Protein AF-A0A497QGH0-F1 (afdb_monomer_lite)

Sequence (330 aa):
MEINEFINKNNIIAVVGVSTNRDKWGWKIYNELKYKGFLVYPINPKYDKINNDVCHPNLNSLPKKPDVVITIIPPEVTEKIVKQCKDLKINKVWMQPGSESEKAITFCKNNNIKIVFNACFVMDNLNKFNKIDSEKSKEELIEELKKEVENCKKCDLWKNREKPLVGDGNMHSKIMLIGESPGYYEDKQNKAFVGEAGKILDLLLEQVGLKREDIYITNVLKCHPPKNHNPNRQEINSCIGYLHRQIGIIKPKIIISLGKYATEEIFKKFGLPFSRISELHGKTFHANTEFRKIIILPSFHPAVACYHSRMIDTLKGDFKKLKRLINGEY

pLDDT: mean 89.47, std 12.82, range [36.31, 98.69]

Foldseek 3Di:
DDPDVQDDQPWEEEEEPADLDCVAPNPVVQVVCLLLQHNYAAEDLVDQDRQNHGHHPAQVRDPDHTLEYEYPDAQVVLLVNLVVCLVSVRQEYEYAPRNDDPNSVVSSVVRNRHYHYPDHCCPNVVVVVCVVVVPDALVRLLVVLLVCLQPDPLDPLNVPAQGFQLKAADLQALEEEEEAGAEPVCSVPSHHLPDPLNVLVQVLQVLLVHDSNNYMYYYLARGQDVVNDGDDPSRSSNRNSSVSSSCVSSVHQEYEYEADRSVVSVCSVQVHDDDHLVVQALDWDWGDDPVGIHIYHYHYRSVVCVVPVVCSVVSSSSSVSVSCVVVVHD

Secondary structure (DSSP, 8-state):
--HHHH--TT-EEEEET--S-TTSHHHHHHHHHHHTT-EEEEE-TT-SEETTEEPBSSGGG-SS--SEEEE-S-HHHHHHHHHHHHHTT--EEEE-TT---HHHHHHHHHTT-EEE-S--TTHHHHHHHHHHHHHS-HHHHHHHHHHHHHT--SSGGGGT-SS----EE-TT-SEEEEES---HHHHHHT-SS-SHHHHHHHHHHHHTT--GGGSEEEES-SSPPGGGPPPPHHHHHHHHHHHHHHHHHH--SEEEEEHHHHHHHHHHHTTPPP--HHHHTT--EEEE-SS-EEEEEEE--TTHHHH-TTHHHHHHHHHHHHHHHHTT--

Radius of gyration: 21.91 Å; chains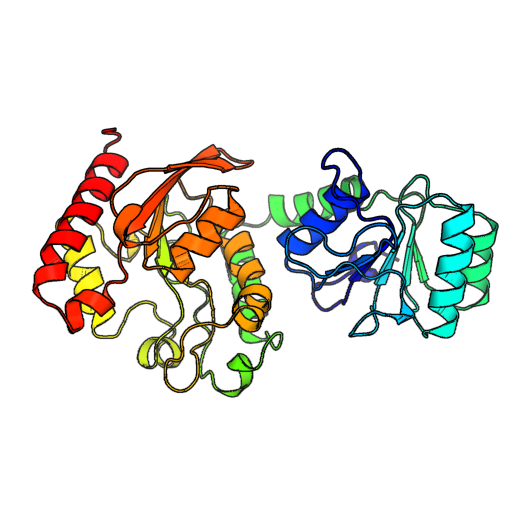: 1; bounding box: 48×40×67 Å

Structure (mmCIF, N/CA/C/O backbone):
data_AF-A0A497QGH0-F1
#
_entry.id   AF-A0A497QGH0-F1
#
loop_
_atom_site.group_PDB
_atom_site.id
_atom_site.type_symbol
_atom_site.label_atom_id
_atom_site.label_alt_id
_atom_site.label_comp_id
_atom_site.label_asym_id
_atom_site.label_entity_id
_atom_site.label_seq_id
_atom_site.pdbx_PDB_ins_code
_atom_site.Cartn_x
_atom_site.Cartn_y
_atom_site.Cartn_z
_atom_site.occupancy
_atom_site.B_iso_or_equiv
_atom_site.auth_seq_id
_atom_site.auth_comp_id
_atom_site.auth_asym_id
_atom_site.auth_atom_id
_atom_site.pdbx_PDB_model_num
ATOM 1 N N . MET A 1 1 ? 3.059 3.666 -33.375 1.00 43.25 1 MET A N 1
ATOM 2 C CA . MET A 1 1 ? 2.786 2.766 -32.236 1.00 43.25 1 MET A CA 1
ATOM 3 C C . MET A 1 1 ? 2.586 3.658 -31.033 1.00 43.25 1 MET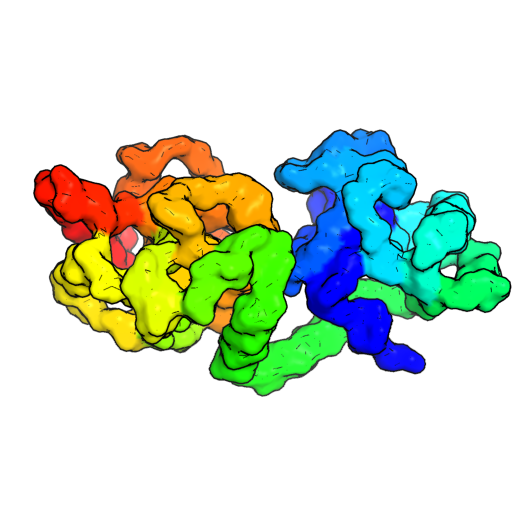 A C 1
ATOM 5 O O . MET A 1 1 ? 3.467 4.470 -30.758 1.00 43.25 1 MET A O 1
ATOM 9 N N . GLU A 1 2 ? 1.418 3.615 -30.403 1.00 43.75 2 GLU A N 1
ATOM 10 C CA . GLU A 1 2 ? 1.185 4.460 -29.234 1.00 43.75 2 GLU A CA 1
ATOM 11 C C . GLU A 1 2 ? 2.072 3.993 -28.073 1.00 43.75 2 GLU A C 1
ATOM 13 O O . GLU A 1 2 ? 2.273 2.797 -27.871 1.00 43.75 2 GLU A O 1
ATOM 18 N N . ILE A 1 3 ? 2.602 4.933 -27.286 1.00 51.00 3 ILE A N 1
ATOM 19 C CA . ILE A 1 3 ? 3.431 4.650 -26.101 1.00 51.00 3 ILE A CA 1
ATOM 20 C C . ILE A 1 3 ? 2.741 3.651 -25.139 1.00 51.00 3 ILE A C 1
ATOM 22 O O . ILE A 1 3 ? 3.413 2.816 -24.527 1.00 51.00 3 ILE A O 1
ATOM 26 N N . ASN A 1 4 ? 1.403 3.675 -25.079 1.00 48.47 4 ASN A N 1
ATOM 27 C CA . ASN A 1 4 ? 0.564 2.781 -24.272 1.00 48.47 4 ASN A CA 1
ATOM 28 C C . ASN A 1 4 ? 0.601 1.307 -24.728 1.00 48.47 4 ASN A C 1
ATOM 30 O O . ASN A 1 4 ? 0.386 0.410 -23.918 1.00 48.47 4 ASN A O 1
ATOM 34 N N . GLU A 1 5 ? 0.928 1.020 -25.993 1.00 63.59 5 GLU A N 1
ATOM 35 C CA . GLU A 1 5 ? 1.098 -0.358 -26.484 1.00 63.59 5 GLU A CA 1
ATOM 36 C C . GLU A 1 5 ? 2.465 -0.951 -26.086 1.00 63.59 5 GLU A C 1
ATOM 38 O O . GLU A 1 5 ? 2.682 -2.172 -26.124 1.00 63.59 5 GLU A O 1
ATOM 43 N N . PHE A 1 6 ? 3.421 -0.096 -25.698 1.00 77.56 6 PHE A N 1
ATOM 44 C CA . PHE A 1 6 ? 4.782 -0.522 -25.392 1.00 77.56 6 PHE A CA 1
ATOM 45 C C . PHE A 1 6 ? 4.895 -1.148 -24.002 1.00 77.56 6 PHE A C 1
ATOM 47 O O . PHE A 1 6 ? 5.476 -2.231 -23.882 1.00 77.56 6 PHE A O 1
ATOM 54 N N . ILE A 1 7 ? 4.300 -0.517 -22.983 1.00 80.69 7 ILE A N 1
ATOM 55 C CA . ILE A 1 7 ? 4.308 -0.984 -21.589 1.00 80.69 7 ILE A CA 1
ATOM 56 C C . ILE A 1 7 ? 2.879 -1.049 -21.038 1.00 80.69 7 ILE A C 1
ATOM 58 O O . ILE A 1 7 ? 2.156 -0.061 -21.057 1.00 80.69 7 ILE A O 1
ATOM 62 N N . ASN A 1 8 ? 2.508 -2.193 -20.465 1.00 80.88 8 ASN A N 1
ATOM 63 C CA . ASN A 1 8 ? 1.258 -2.434 -19.748 1.00 80.88 8 ASN A CA 1
ATOM 64 C C . ASN A 1 8 ? 1.517 -3.103 -18.382 1.00 80.88 8 ASN A C 1
ATOM 66 O O . ASN A 1 8 ? 2.615 -3.587 -18.107 1.00 80.88 8 ASN A O 1
ATOM 70 N N . LYS A 1 9 ? 0.502 -3.140 -17.506 1.00 75.12 9 LYS A N 1
ATOM 71 C CA . LYS A 1 9 ? 0.625 -3.605 -16.106 1.00 75.12 9 LYS A CA 1
ATOM 72 C C . LYS A 1 9 ? 1.062 -5.062 -15.931 1.00 75.12 9 LYS A C 1
ATOM 74 O O . LYS A 1 9 ? 1.549 -5.405 -14.854 1.00 75.12 9 LYS A O 1
ATOM 79 N N . ASN A 1 10 ? 0.902 -5.896 -16.955 1.00 80.75 10 ASN A N 1
ATOM 80 C CA . ASN A 1 10 ? 1.322 -7.294 -16.920 1.00 80.75 10 ASN A CA 1
ATOM 81 C C . ASN A 1 10 ? 2.790 -7.474 -17.319 1.00 80.75 10 ASN A C 1
ATOM 83 O O . ASN A 1 10 ? 3.318 -8.571 -17.157 1.00 80.75 10 ASN A O 1
ATOM 87 N N . ASN A 1 11 ? 3.456 -6.425 -17.814 1.00 87.81 11 ASN A N 1
ATOM 88 C CA . ASN A 1 11 ? 4.854 -6.522 -18.201 1.00 87.81 11 ASN A CA 1
ATOM 89 C C . ASN A 1 11 ? 5.789 -6.658 -16.996 1.00 87.81 11 ASN A C 1
ATOM 91 O O . ASN A 1 11 ? 5.695 -5.919 -16.013 1.00 87.81 11 ASN A O 1
ATOM 95 N N . ILE A 1 12 ? 6.752 -7.565 -17.133 1.00 93.81 12 ILE A N 1
ATOM 96 C CA . ILE A 1 12 ? 7.960 -7.632 -16.318 1.00 93.81 12 ILE A CA 1
ATOM 97 C C . ILE A 1 12 ? 8.962 -6.632 -16.895 1.00 93.81 12 ILE A C 1
ATOM 99 O O . ILE A 1 12 ? 9.337 -6.724 -18.064 1.00 93.81 12 ILE A O 1
ATOM 103 N N . ILE A 1 13 ? 9.403 -5.671 -16.090 1.00 96.00 13 ILE A N 1
ATOM 104 C CA . ILE A 1 13 ? 10.285 -4.591 -16.542 1.00 96.00 13 ILE A CA 1
ATOM 105 C C . ILE A 1 13 ? 11.665 -4.759 -15.912 1.00 96.00 13 ILE A C 1
ATOM 107 O O . ILE A 1 13 ? 11.784 -4.976 -14.710 1.00 96.00 13 ILE A O 1
ATOM 111 N N . ALA A 1 14 ? 12.722 -4.608 -16.700 1.00 98.06 14 ALA A N 1
ATOM 112 C CA . ALA A 1 14 ? 14.077 -4.454 -16.189 1.00 98.06 14 ALA A CA 1
ATOM 113 C C . ALA A 1 14 ? 14.542 -3.015 -16.410 1.00 98.06 14 ALA A C 1
ATOM 115 O O . ALA A 1 14 ? 14.513 -2.521 -17.536 1.00 98.06 14 ALA A O 1
ATOM 116 N N . VAL A 1 15 ? 14.977 -2.339 -15.348 1.00 97.50 15 VAL A N 1
ATOM 117 C CA . VAL A 1 15 ? 15.555 -0.993 -15.447 1.00 97.50 15 VAL A CA 1
ATOM 118 C C . VAL A 1 15 ? 17.064 -1.123 -15.309 1.00 97.50 15 VAL A C 1
ATOM 120 O O . VAL A 1 15 ? 17.557 -1.560 -14.272 1.00 97.50 15 VAL A O 1
ATOM 123 N N . VAL A 1 16 ? 17.801 -0.764 -16.356 1.00 98.12 16 VAL A N 1
ATOM 124 C CA . VAL A 1 16 ? 19.264 -0.832 -16.410 1.00 98.12 16 VAL A CA 1
ATOM 125 C C . VAL A 1 16 ? 19.846 0.542 -16.117 1.00 98.12 16 VAL A C 1
ATOM 127 O O . VAL A 1 16 ? 19.486 1.521 -16.768 1.00 98.12 16 VAL A O 1
ATOM 130 N N . GLY A 1 17 ? 20.760 0.612 -15.148 1.00 96.38 17 GLY A N 1
ATOM 131 C CA . GLY A 1 17 ? 21.346 1.871 -14.674 1.00 96.38 17 GLY A CA 1
ATOM 132 C C . GLY A 1 17 ? 20.708 2.413 -13.395 1.00 96.38 17 GLY A C 1
ATOM 133 O O . GLY A 1 17 ? 20.847 3.597 -13.086 1.00 96.38 17 GLY A O 1
ATOM 134 N N . VAL A 1 18 ? 20.010 1.570 -12.626 1.00 96.12 18 VAL A N 1
ATOM 135 C CA . VAL A 1 18 ? 19.438 1.976 -11.330 1.00 96.12 18 VAL A CA 1
ATOM 136 C C . VAL A 1 18 ? 20.557 2.290 -10.340 1.00 96.12 18 VAL A C 1
ATOM 138 O O . VAL A 1 18 ? 21.592 1.636 -10.331 1.00 96.12 18 VAL A O 1
ATOM 141 N N . SER A 1 19 ? 20.382 3.315 -9.513 1.00 93.12 19 SER A N 1
ATOM 142 C CA . SER A 1 19 ? 21.397 3.811 -8.579 1.00 93.12 19 SER A CA 1
ATOM 143 C C . SER A 1 19 ? 20.766 4.069 -7.219 1.00 93.12 19 SER A C 1
ATOM 145 O O . SER A 1 19 ? 19.593 4.408 -7.168 1.00 93.12 19 SER A O 1
ATOM 147 N N . THR A 1 20 ? 21.530 3.975 -6.130 1.00 91.69 20 THR A N 1
ATOM 148 C CA . THR A 1 20 ? 21.063 4.350 -4.781 1.00 91.69 20 THR A CA 1
ATOM 149 C C . THR A 1 20 ? 20.963 5.866 -4.572 1.00 91.69 20 THR A C 1
ATOM 151 O O . THR A 1 20 ? 20.244 6.323 -3.685 1.00 91.69 20 THR A O 1
ATOM 154 N N . ASN A 1 21 ? 21.653 6.664 -5.397 1.00 88.56 21 ASN A N 1
ATOM 155 C CA . ASN A 1 21 ? 21.525 8.123 -5.399 1.00 88.56 21 ASN A CA 1
ATOM 156 C C . ASN A 1 21 ? 20.137 8.544 -5.919 1.00 88.56 21 ASN A C 1
ATOM 158 O O . ASN A 1 21 ? 19.794 8.253 -7.069 1.00 88.56 21 ASN A O 1
ATOM 162 N N . ARG A 1 22 ? 19.390 9.271 -5.076 1.00 87.06 22 ARG A N 1
ATOM 163 C CA . ARG A 1 22 ? 17.991 9.654 -5.302 1.00 87.06 22 ARG A CA 1
ATOM 164 C C . ARG A 1 22 ? 17.784 10.721 -6.378 1.00 87.06 22 ARG A C 1
ATOM 166 O O . ARG A 1 22 ? 16.698 10.801 -6.952 1.00 87.06 22 ARG A O 1
ATOM 173 N N . ASP A 1 23 ? 18.820 11.487 -6.694 1.00 78.94 23 ASP A N 1
ATOM 174 C CA . ASP A 1 23 ? 18.757 12.556 -7.691 1.00 78.94 23 ASP A CA 1
ATOM 175 C C . ASP A 1 23 ? 18.852 12.012 -9.118 1.00 78.94 23 ASP A C 1
ATOM 177 O O . ASP A 1 23 ? 18.339 12.628 -10.060 1.00 78.94 23 ASP A O 1
ATOM 181 N N . LYS A 1 24 ? 19.443 10.820 -9.278 1.00 84.00 24 LYS A N 1
ATOM 182 C CA . LYS A 1 24 ? 19.640 10.177 -10.579 1.00 84.00 24 LYS A CA 1
ATOM 183 C C . LYS A 1 24 ? 18.343 9.601 -11.144 1.00 84.00 24 LYS A C 1
ATOM 185 O O . LYS A 1 24 ? 17.552 8.968 -10.446 1.00 84.00 24 LYS A O 1
ATOM 190 N N . TRP A 1 25 ? 18.182 9.721 -12.460 1.00 85.56 25 TRP A N 1
ATOM 191 C CA . TRP A 1 25 ? 17.021 9.200 -13.191 1.00 85.56 25 TRP A CA 1
ATOM 192 C C . TRP A 1 25 ? 16.803 7.697 -13.022 1.00 85.56 25 TRP A C 1
ATOM 194 O O . TRP A 1 25 ? 15.659 7.265 -12.899 1.00 85.56 25 TRP A O 1
ATOM 204 N N . GLY A 1 26 ? 17.886 6.917 -12.926 1.00 89.19 26 GLY A N 1
ATOM 205 C CA . GLY A 1 26 ? 17.819 5.483 -12.645 1.00 89.19 26 GLY A CA 1
ATOM 206 C C . GLY A 1 26 ? 17.034 5.158 -11.375 1.00 89.19 26 GLY A C 1
ATOM 207 O O . GLY A 1 26 ? 16.222 4.238 -11.372 1.00 89.19 26 GLY A O 1
ATOM 208 N N . TRP A 1 27 ? 17.223 5.952 -10.315 1.00 89.75 27 TRP A N 1
ATOM 209 C CA . TRP A 1 27 ? 16.448 5.822 -9.085 1.00 89.75 27 TRP A CA 1
ATOM 210 C C . TRP A 1 27 ? 14.990 6.230 -9.288 1.00 89.75 27 TRP A C 1
ATOM 212 O O . TRP A 1 27 ? 14.086 5.471 -8.941 1.00 89.75 27 TRP A O 1
ATOM 222 N N . LYS A 1 28 ? 14.755 7.413 -9.864 1.00 85.44 28 LYS A N 1
ATOM 223 C CA . LYS A 1 28 ? 13.411 7.985 -10.032 1.00 85.44 28 LYS A CA 1
ATOM 224 C C . LYS A 1 28 ? 12.500 7.067 -10.854 1.00 85.44 28 LYS A C 1
ATOM 226 O O . LYS A 1 28 ? 11.426 6.709 -10.387 1.00 85.44 28 LYS A O 1
ATOM 231 N N . ILE A 1 29 ? 12.961 6.610 -12.021 1.00 87.81 29 ILE A N 1
ATOM 232 C CA . ILE A 1 29 ? 12.187 5.730 -12.914 1.00 87.81 29 ILE A CA 1
ATOM 233 C C . ILE A 1 29 ? 11.904 4.379 -12.255 1.00 87.81 29 ILE A C 1
ATOM 235 O O . ILE A 1 29 ? 10.771 3.900 -12.292 1.00 87.81 29 ILE A O 1
ATOM 239 N N . TYR A 1 30 ? 12.914 3.773 -11.624 1.00 92.12 30 TYR A N 1
ATOM 240 C CA . TYR A 1 30 ? 12.750 2.496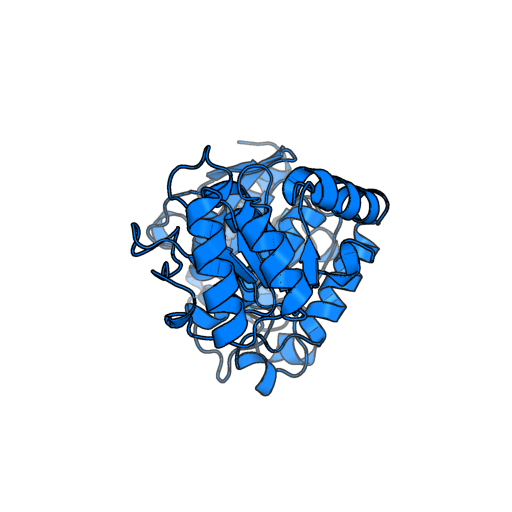 -10.934 1.00 92.12 30 TYR A CA 1
ATOM 241 C C . TYR A 1 30 ? 11.674 2.563 -9.843 1.00 92.12 30 TYR A C 1
ATOM 243 O O . TYR A 1 30 ? 10.765 1.731 -9.802 1.00 92.12 30 TYR A O 1
ATOM 251 N N . ASN A 1 31 ? 11.758 3.575 -8.977 1.00 85.50 31 ASN A N 1
ATOM 252 C CA . ASN A 1 31 ? 10.829 3.725 -7.863 1.00 85.50 31 ASN A CA 1
ATOM 253 C C . ASN A 1 31 ? 9.425 4.108 -8.333 1.00 85.50 31 ASN A C 1
ATOM 255 O O . ASN A 1 31 ? 8.459 3.588 -7.784 1.00 85.50 31 ASN A O 1
ATOM 259 N N . GLU A 1 32 ? 9.300 4.933 -9.373 1.00 82.19 32 GLU A N 1
ATOM 260 C CA . GLU A 1 32 ? 8.007 5.307 -9.953 1.00 82.19 32 GLU A CA 1
ATOM 261 C C . GLU A 1 32 ? 7.280 4.096 -10.557 1.00 82.19 32 GLU A C 1
ATOM 263 O O . GLU A 1 32 ? 6.096 3.868 -10.309 1.00 82.19 32 GLU A O 1
ATOM 268 N N . LEU A 1 33 ? 7.997 3.243 -11.294 1.00 85.69 33 LEU A N 1
ATOM 269 C CA . LEU A 1 33 ? 7.435 2.003 -11.833 1.00 85.69 33 LEU A CA 1
ATOM 270 C C . LEU A 1 33 ? 6.999 1.040 -10.719 1.00 85.69 33 LEU A C 1
ATOM 272 O O . LEU A 1 33 ? 5.909 0.464 -10.774 1.00 85.69 33 LEU A O 1
ATOM 276 N N . LYS A 1 34 ? 7.815 0.890 -9.671 1.00 84.25 34 LYS A N 1
ATOM 277 C CA . LYS A 1 34 ? 7.453 0.084 -8.495 1.00 84.25 34 LYS A CA 1
ATOM 278 C C . LYS A 1 34 ? 6.234 0.664 -7.779 1.00 84.25 34 LYS A C 1
ATOM 280 O O . LYS A 1 34 ? 5.322 -0.084 -7.430 1.00 84.25 34 LYS A O 1
ATOM 285 N N . TYR A 1 35 ? 6.184 1.983 -7.603 1.00 76.75 35 TYR A N 1
ATOM 286 C CA . TYR A 1 35 ? 5.057 2.694 -7.001 1.00 76.75 35 TYR A CA 1
ATOM 287 C C . TYR A 1 35 ? 3.761 2.466 -7.787 1.00 76.75 35 TYR A C 1
ATOM 289 O O . TYR A 1 35 ? 2.728 2.137 -7.205 1.00 76.75 35 TYR A O 1
ATOM 297 N N . LYS A 1 36 ? 3.843 2.510 -9.119 1.00 73.06 36 LYS A N 1
ATOM 298 C CA . LYS A 1 36 ? 2.737 2.201 -10.032 1.00 73.06 36 LYS A CA 1
ATOM 299 C C . LYS A 1 36 ? 2.384 0.709 -10.105 1.00 73.06 36 LYS A C 1
ATOM 301 O O . LYS A 1 36 ? 1.462 0.347 -10.837 1.00 73.06 36 LYS A O 1
ATOM 306 N N . GLY A 1 37 ? 3.052 -0.159 -9.344 1.00 75.25 37 GLY A N 1
ATOM 307 C CA . GLY A 1 37 ? 2.686 -1.567 -9.173 1.00 75.25 37 GLY A CA 1
ATOM 308 C C . GLY A 1 37 ? 3.172 -2.513 -10.275 1.00 75.25 37 GLY A C 1
ATOM 309 O O . GLY A 1 37 ? 2.666 -3.639 -10.368 1.00 75.25 37 GLY A O 1
ATOM 310 N N . PHE A 1 38 ? 4.127 -2.080 -11.102 1.00 85.31 38 PHE A N 1
ATOM 311 C CA . PHE A 1 38 ? 4.799 -2.955 -12.063 1.00 85.31 38 PHE A CA 1
ATOM 312 C C . PHE A 1 38 ? 5.722 -3.950 -11.340 1.00 85.31 38 PHE A C 1
ATOM 314 O O . PHE A 1 38 ? 6.269 -3.649 -10.275 1.00 85.31 38 PHE A O 1
ATOM 321 N N . LEU A 1 39 ? 5.925 -5.136 -11.925 1.00 90.31 39 LEU A N 1
ATOM 322 C CA . LEU A 1 39 ? 7.008 -6.026 -11.506 1.00 90.31 39 LEU A CA 1
ATOM 323 C C . LEU A 1 39 ? 8.300 -5.530 -12.160 1.00 90.31 39 LEU A C 1
ATOM 325 O O . LEU A 1 39 ? 8.450 -5.632 -13.375 1.00 90.31 39 LEU A O 1
ATOM 329 N N . VAL A 1 40 ? 9.206 -4.968 -11.359 1.00 95.19 40 VAL A N 1
ATOM 330 C CA . VAL A 1 40 ? 10.421 -4.310 -11.856 1.00 95.19 40 VAL A CA 1
ATOM 331 C C . VAL A 1 40 ? 11.661 -4.917 -11.217 1.00 95.19 40 VAL A C 1
ATOM 333 O O . VAL A 1 40 ? 11.724 -5.014 -9.990 1.00 95.19 40 VAL A O 1
ATOM 336 N N . TYR A 1 41 ? 12.652 -5.260 -12.037 1.00 97.62 41 TYR A N 1
ATOM 337 C CA . TYR A 1 41 ? 13.983 -5.662 -11.597 1.00 97.62 41 TYR A CA 1
ATOM 338 C C . TYR A 1 41 ? 14.991 -4.518 -11.781 1.00 97.62 41 TYR A C 1
ATOM 340 O O . TYR A 1 41 ? 15.119 -3.996 -12.896 1.00 97.62 41 TYR A O 1
ATOM 348 N N . PRO A 1 42 ? 15.717 -4.115 -10.722 1.00 98.25 42 PRO A N 1
ATOM 349 C CA . PRO A 1 42 ? 16.818 -3.173 -10.848 1.00 98.25 42 PRO A CA 1
ATOM 350 C C . PRO A 1 42 ? 18.075 -3.887 -11.358 1.00 98.25 42 PRO A C 1
ATOM 352 O O . PRO A 1 42 ? 18.458 -4.931 -10.829 1.00 98.25 42 PRO A O 1
ATOM 355 N N . ILE A 1 43 ? 18.728 -3.311 -12.371 1.00 98.31 43 ILE A N 1
ATOM 356 C CA . ILE A 1 43 ? 19.992 -3.811 -12.919 1.00 98.31 43 ILE A CA 1
ATOM 357 C C . ILE A 1 43 ? 21.084 -2.756 -12.780 1.00 98.31 43 ILE A C 1
ATOM 359 O O . ILE A 1 43 ? 21.004 -1.673 -13.374 1.00 98.31 43 ILE A O 1
ATOM 363 N N . ASN A 1 44 ? 22.127 -3.103 -12.029 1.00 97.44 44 ASN A N 1
ATOM 364 C CA . ASN A 1 44 ? 23.385 -2.373 -11.953 1.00 97.44 44 ASN A CA 1
ATOM 365 C C . ASN A 1 44 ? 24.459 -3.249 -11.276 1.00 97.44 44 ASN A C 1
ATOM 367 O O . ASN A 1 44 ? 24.265 -3.634 -10.125 1.00 97.44 44 ASN A O 1
ATOM 371 N N . PRO A 1 45 ? 25.612 -3.515 -11.917 1.00 95.81 45 PRO A N 1
ATOM 372 C CA . PRO A 1 45 ? 26.676 -4.335 -11.329 1.00 95.81 45 PRO A CA 1
ATOM 373 C C . PRO A 1 45 ? 27.385 -3.695 -10.128 1.00 95.81 45 PRO A C 1
ATOM 375 O O . PRO A 1 45 ? 28.144 -4.374 -9.450 1.00 95.81 45 PRO A O 1
ATOM 378 N N . LYS A 1 46 ? 27.177 -2.398 -9.860 1.00 96.69 46 LYS A N 1
ATOM 379 C CA . LYS A 1 46 ? 27.807 -1.690 -8.733 1.00 96.69 46 LYS A CA 1
ATOM 380 C C . LYS A 1 46 ? 27.091 -1.879 -7.396 1.00 96.69 46 LYS A C 1
ATOM 382 O O . LYS A 1 46 ? 27.617 -1.441 -6.378 1.00 96.69 46 LYS A O 1
ATOM 387 N N . TYR A 1 47 ? 25.881 -2.431 -7.399 1.00 95.44 47 TYR A N 1
ATOM 388 C CA . TYR A 1 47 ? 25.046 -2.522 -6.207 1.00 95.44 47 TYR A CA 1
ATOM 389 C C . TYR A 1 47 ? 24.480 -3.929 -6.073 1.00 95.44 47 TYR A C 1
ATOM 391 O O . TYR A 1 47 ? 23.936 -4.458 -7.037 1.00 95.44 47 TYR A O 1
ATOM 399 N N . ASP A 1 48 ? 24.510 -4.475 -4.859 1.00 94.50 48 ASP A N 1
ATOM 400 C CA . ASP A 1 48 ? 23.853 -5.752 -4.545 1.00 94.50 48 ASP A CA 1
ATOM 401 C C . ASP A 1 48 ? 22.354 -5.575 -4.269 1.00 94.50 48 ASP A C 1
ATOM 403 O O . ASP A 1 48 ? 21.551 -6.494 -4.441 1.00 94.50 48 ASP A O 1
ATOM 407 N N . LYS A 1 49 ? 21.951 -4.375 -3.825 1.00 94.31 49 LYS A N 1
ATOM 408 C CA . LYS A 1 49 ? 20.564 -4.029 -3.491 1.00 94.31 49 LYS A CA 1
ATOM 409 C C . LYS A 1 49 ? 20.218 -2.599 -3.888 1.00 94.31 49 LYS A C 1
ATOM 411 O O . LYS A 1 49 ? 21.028 -1.685 -3.759 1.00 94.31 49 LYS A O 1
ATOM 416 N N . ILE A 1 50 ? 18.969 -2.412 -4.301 1.00 94.31 50 ILE A N 1
ATOM 417 C CA . ILE A 1 50 ? 18.318 -1.110 -4.474 1.00 94.31 50 ILE A CA 1
ATOM 418 C C . ILE A 1 50 ? 17.059 -1.147 -3.608 1.00 94.31 50 ILE A C 1
ATOM 420 O O . ILE A 1 50 ? 16.180 -1.980 -3.825 1.00 94.31 50 ILE A O 1
ATOM 424 N N . ASN A 1 51 ? 16.959 -0.258 -2.615 1.00 87.19 51 ASN A N 1
ATOM 425 C CA . ASN A 1 51 ? 15.990 -0.406 -1.521 1.00 87.19 51 ASN A CA 1
ATOM 426 C C . ASN A 1 51 ? 16.118 -1.799 -0.868 1.00 87.19 51 ASN A C 1
ATOM 428 O O . ASN A 1 51 ? 17.192 -2.174 -0.405 1.00 87.19 51 ASN A O 1
ATOM 432 N N . ASN A 1 52 ? 15.030 -2.571 -0.876 1.00 85.69 52 ASN A N 1
ATOM 433 C CA . ASN A 1 52 ? 14.963 -3.933 -0.352 1.00 85.69 52 ASN A CA 1
ATOM 434 C C . ASN A 1 52 ? 14.958 -4.990 -1.467 1.00 85.69 52 ASN A C 1
ATOM 436 O O . ASN A 1 52 ? 14.817 -6.175 -1.171 1.00 85.69 52 ASN A O 1
ATOM 440 N N . ASP A 1 53 ? 15.076 -4.575 -2.729 1.00 91.81 53 ASP A N 1
ATOM 441 C CA . ASP A 1 53 ? 15.100 -5.480 -3.870 1.00 91.81 53 ASP A CA 1
ATOM 442 C C . ASP A 1 53 ? 16.549 -5.873 -4.194 1.00 91.81 53 ASP A C 1
ATOM 444 O O . ASP A 1 53 ? 17.466 -5.047 -4.121 1.00 91.81 53 ASP A O 1
ATOM 448 N N . VAL A 1 54 ? 16.751 -7.143 -4.556 1.00 96.69 54 VAL A N 1
ATOM 449 C CA . VAL A 1 54 ? 18.038 -7.630 -5.069 1.00 96.69 54 VAL A CA 1
ATOM 450 C C . VAL A 1 54 ? 18.336 -6.903 -6.377 1.00 96.69 54 VAL A C 1
ATOM 452 O O . VAL A 1 54 ? 17.500 -6.869 -7.282 1.00 96.69 54 VAL A O 1
ATOM 455 N N . CYS A 1 55 ? 19.513 -6.287 -6.455 1.00 97.75 55 CYS A N 1
ATOM 456 C CA . CYS A 1 55 ? 19.987 -5.623 -7.655 1.00 97.75 55 CYS A CA 1
ATOM 457 C C . CYS A 1 55 ? 20.833 -6.597 -8.460 1.00 97.75 55 CYS A C 1
ATOM 459 O O . CYS A 1 55 ? 21.748 -7.237 -7.949 1.00 97.75 55 CYS A O 1
ATOM 461 N N . HIS A 1 56 ? 20.475 -6.745 -9.727 1.00 98.06 56 HIS A N 1
ATOM 462 C CA . HIS A 1 56 ? 21.059 -7.752 -10.590 1.00 98.06 56 HIS A CA 1
ATOM 463 C C . HIS A 1 56 ? 22.216 -7.144 -11.392 1.00 98.06 56 HIS A C 1
ATOM 465 O O . HIS A 1 56 ? 22.091 -6.031 -11.907 1.00 98.06 56 HIS A O 1
ATOM 471 N N . PRO A 1 57 ? 23.351 -7.845 -11.551 1.00 96.69 57 PRO A N 1
ATOM 472 C CA . PRO A 1 57 ? 24.485 -7.290 -12.286 1.00 96.69 57 PRO A CA 1
ATOM 473 C C . PRO A 1 57 ? 24.250 -7.162 -13.798 1.00 96.69 57 PRO A C 1
ATOM 475 O O . PRO A 1 57 ? 24.895 -6.338 -14.444 1.00 96.69 57 PRO A O 1
ATOM 478 N N . ASN A 1 58 ? 23.356 -7.967 -14.384 1.00 96.75 58 ASN A N 1
ATOM 479 C CA . ASN A 1 58 ? 23.053 -7.975 -15.818 1.00 96.75 58 ASN A CA 1
ATOM 480 C C . ASN A 1 58 ? 21.688 -8.642 -16.093 1.00 96.75 58 ASN A C 1
ATOM 482 O O . ASN A 1 58 ? 21.009 -9.074 -15.165 1.00 96.75 58 ASN A O 1
ATOM 486 N N . LEU A 1 59 ? 21.273 -8.718 -17.363 1.00 97.31 59 LEU A N 1
ATOM 487 C CA . LEU A 1 59 ? 19.976 -9.299 -17.737 1.00 97.31 59 LEU A CA 1
ATOM 488 C C . LEU A 1 59 ? 19.912 -10.824 -17.545 1.00 97.31 59 LEU A C 1
ATOM 490 O O . LEU A 1 59 ? 18.836 -11.349 -17.270 1.00 97.31 59 LEU A O 1
ATOM 494 N N . ASN A 1 60 ? 21.042 -11.531 -17.658 1.00 95.50 60 ASN A N 1
ATOM 495 C CA . ASN A 1 60 ? 21.095 -12.991 -17.518 1.00 95.50 60 ASN A CA 1
ATOM 496 C C . ASN A 1 60 ? 20.892 -13.458 -16.071 1.00 95.50 60 ASN A C 1
ATOM 498 O O . ASN A 1 60 ? 20.478 -14.590 -15.850 1.00 95.50 60 ASN A O 1
ATOM 502 N N . SER A 1 61 ? 21.177 -12.607 -15.082 1.00 96.00 61 SER A N 1
ATOM 503 C CA . SER A 1 61 ? 21.005 -12.949 -13.667 1.00 96.00 61 SER A CA 1
ATOM 504 C C . SER A 1 61 ? 19.594 -12.689 -13.136 1.00 96.00 61 SER A C 1
ATOM 506 O O . SER A 1 61 ? 19.351 -12.863 -11.940 1.00 96.00 61 SER A O 1
ATOM 508 N N . LEU A 1 62 ? 18.662 -12.252 -13.989 1.00 96.19 62 LEU A N 1
ATOM 509 C CA . LEU A 1 62 ? 17.277 -12.026 -13.594 1.00 96.19 62 LEU A CA 1
ATOM 510 C C . LEU A 1 62 ? 16.545 -13.352 -13.337 1.00 96.19 62 LEU A C 1
ATOM 512 O O . LEU A 1 62 ? 16.659 -14.282 -14.133 1.00 96.19 62 LEU A O 1
ATOM 516 N N . PRO A 1 63 ? 15.705 -13.436 -12.289 1.00 93.69 63 PRO A N 1
ATOM 517 C CA . PRO A 1 63 ? 14.971 -14.661 -11.966 1.00 93.69 63 PRO A CA 1
ATOM 518 C C . PRO A 1 63 ? 13.835 -14.947 -12.959 1.00 93.69 63 PRO A C 1
ATOM 520 O O . PRO A 1 63 ? 13.350 -16.073 -13.048 1.00 93.69 63 PRO A O 1
ATOM 523 N N . LYS A 1 64 ? 13.374 -13.924 -13.688 1.00 94.19 64 LYS A N 1
ATOM 524 C CA . LYS A 1 64 ? 12.394 -14.038 -14.769 1.00 94.19 64 LYS A CA 1
ATOM 525 C C . LYS A 1 64 ? 12.815 -13.143 -15.922 1.00 94.19 64 LYS A C 1
ATOM 527 O O . LYS A 1 64 ? 13.251 -12.014 -15.699 1.00 94.19 64 LYS A O 1
ATOM 532 N N . LYS A 1 65 ? 12.629 -13.633 -17.150 1.00 95.50 65 LYS A N 1
ATOM 533 C CA . LYS A 1 65 ? 12.874 -12.846 -18.359 1.00 95.50 65 LYS A CA 1
ATOM 534 C C . LYS A 1 65 ? 11.961 -11.606 -18.366 1.00 95.50 65 LYS A C 1
ATOM 536 O O . LYS A 1 65 ? 10.750 -11.777 -18.217 1.00 95.50 65 LYS A O 1
ATOM 541 N N . PRO A 1 66 ? 12.499 -10.389 -18.546 1.00 96.31 66 PRO A N 1
ATOM 542 C CA . PRO A 1 66 ? 11.687 -9.190 -18.664 1.00 96.31 66 PRO A CA 1
ATOM 543 C C . PRO A 1 66 ? 11.021 -9.116 -20.043 1.00 96.31 66 PRO A C 1
ATOM 545 O O . PRO A 1 66 ? 11.594 -9.528 -21.052 1.00 96.31 66 PRO A O 1
ATOM 548 N N . ASP A 1 67 ? 9.825 -8.542 -20.089 1.00 94.12 67 ASP A N 1
ATOM 549 C CA . ASP A 1 67 ? 9.138 -8.198 -21.333 1.00 94.12 67 ASP A CA 1
ATOM 550 C C . ASP A 1 67 ? 9.678 -6.895 -21.923 1.00 94.12 67 ASP A C 1
ATOM 552 O O . ASP A 1 67 ? 9.685 -6.732 -23.140 1.00 94.12 67 ASP A O 1
ATOM 556 N N . VAL A 1 68 ? 10.113 -5.965 -21.062 1.00 95.38 68 VAL A N 1
ATOM 557 C CA . VAL A 1 68 ? 10.610 -4.638 -21.446 1.00 95.38 68 VAL A CA 1
ATOM 558 C C . VAL A 1 68 ? 11.902 -4.316 -20.703 1.00 95.38 68 VAL A C 1
ATOM 560 O O . VAL A 1 68 ? 11.975 -4.457 -19.482 1.00 95.38 68 VAL A O 1
ATOM 563 N N . VAL A 1 69 ? 12.905 -3.822 -21.428 1.00 97.50 69 VAL A N 1
ATOM 564 C CA . VAL A 1 69 ? 14.151 -3.294 -20.853 1.00 97.50 69 VAL A CA 1
ATOM 565 C C . VAL A 1 69 ? 14.189 -1.782 -21.023 1.00 97.50 69 VAL A C 1
ATOM 567 O O . VAL A 1 69 ? 14.049 -1.288 -22.136 1.00 97.50 69 VAL A O 1
ATOM 570 N N . ILE A 1 70 ? 14.398 -1.046 -19.934 1.00 95.88 70 ILE A N 1
ATOM 571 C CA . ILE A 1 70 ? 14.561 0.411 -19.935 1.00 95.88 70 ILE A CA 1
ATOM 572 C C . ILE A 1 70 ? 16.025 0.735 -19.639 1.00 95.88 70 ILE A C 1
ATOM 574 O O . ILE A 1 70 ? 16.528 0.348 -18.585 1.00 95.88 70 ILE A O 1
ATOM 578 N N . THR A 1 71 ? 16.711 1.445 -20.534 1.00 96.44 71 THR A N 1
ATOM 579 C CA . THR A 1 71 ? 18.127 1.808 -20.367 1.00 96.44 71 THR A CA 1
ATOM 580 C C . THR A 1 71 ? 18.287 3.251 -19.912 1.00 96.44 71 THR A C 1
ATOM 582 O O . THR A 1 71 ? 17.655 4.157 -20.447 1.00 96.44 71 THR A O 1
ATOM 585 N N . ILE A 1 72 ? 19.132 3.449 -18.898 1.00 94.44 72 ILE A N 1
ATOM 586 C CA . ILE A 1 72 ? 19.469 4.745 -18.284 1.00 94.44 72 ILE A CA 1
ATOM 587 C C . ILE A 1 72 ? 20.981 4.769 -18.013 1.00 94.44 72 ILE A C 1
ATOM 589 O O . ILE A 1 72 ? 21.455 4.979 -16.896 1.00 94.44 72 ILE A O 1
ATOM 593 N N . ILE A 1 73 ? 21.741 4.423 -19.045 1.00 95.19 73 ILE A N 1
ATOM 594 C CA . ILE A 1 73 ? 23.188 4.203 -19.019 1.00 95.19 73 ILE A CA 1
ATOM 595 C C . ILE A 1 73 ? 23.814 4.854 -20.255 1.00 95.19 73 ILE A C 1
ATOM 597 O O . ILE A 1 73 ? 23.084 5.116 -21.208 1.00 95.19 73 ILE A O 1
ATOM 601 N N . PRO A 1 74 ? 25.136 5.086 -20.271 1.00 95.00 74 PRO A N 1
ATOM 602 C CA . PRO A 1 74 ? 25.803 5.654 -21.436 1.00 95.00 74 PRO A CA 1
ATOM 603 C C . PRO A 1 74 ? 25.577 4.843 -22.731 1.00 95.00 74 PRO A C 1
ATOM 605 O O . PRO A 1 74 ? 25.483 3.607 -22.658 1.00 95.00 74 PRO A O 1
ATOM 608 N N . PRO A 1 75 ? 25.529 5.500 -23.907 1.00 93.88 75 PRO A N 1
ATOM 609 C CA . PRO A 1 75 ? 25.256 4.876 -25.207 1.00 93.88 75 PRO A CA 1
ATOM 610 C C . PRO A 1 75 ? 26.098 3.630 -25.517 1.00 93.88 75 PRO A C 1
ATOM 612 O O . PRO A 1 75 ? 25.576 2.611 -25.974 1.00 93.88 75 PRO A O 1
ATOM 615 N N . GLU A 1 76 ? 27.392 3.660 -25.198 1.00 95.06 76 GLU A N 1
ATOM 616 C CA . GLU A 1 76 ? 28.323 2.553 -25.429 1.00 95.06 76 GLU A CA 1
ATOM 617 C C . GLU A 1 76 ? 27.996 1.311 -24.587 1.00 95.06 76 GLU A C 1
ATOM 619 O O . GLU A 1 76 ? 28.298 0.174 -24.967 1.00 95.06 76 GLU A O 1
ATOM 624 N N . VAL A 1 77 ? 27.350 1.506 -23.435 1.00 96.00 77 VAL A N 1
ATOM 625 C CA . VAL A 1 77 ? 26.865 0.411 -22.595 1.00 96.00 77 VAL A CA 1
ATOM 626 C C . VAL A 1 77 ? 25.514 -0.080 -23.114 1.00 96.00 77 VAL A C 1
ATOM 628 O O . VAL A 1 77 ? 25.293 -1.293 -23.162 1.00 96.00 77 VAL A O 1
ATOM 631 N N . THR A 1 78 ? 24.642 0.821 -23.579 1.00 96.69 78 THR A N 1
ATOM 632 C CA . THR A 1 78 ? 23.369 0.463 -24.225 1.00 96.69 78 THR A CA 1
ATOM 633 C C . THR A 1 78 ? 23.578 -0.481 -25.412 1.00 96.69 78 THR A C 1
ATOM 635 O O . THR A 1 78 ? 22.854 -1.469 -25.540 1.00 96.69 78 THR A O 1
ATOM 638 N N . GLU A 1 79 ? 24.616 -0.269 -26.228 1.00 97.62 79 GLU A N 1
ATOM 639 C CA . GLU A 1 79 ? 24.981 -1.166 -27.340 1.00 97.62 79 GLU A CA 1
ATOM 640 C C . GLU A 1 79 ? 25.243 -2.616 -26.903 1.00 97.62 79 GLU A C 1
ATOM 642 O O . GLU A 1 79 ? 24.945 -3.561 -27.637 1.00 97.62 79 GLU A O 1
ATOM 647 N N . LYS A 1 80 ? 25.782 -2.819 -25.696 1.00 96.88 80 LYS A N 1
ATOM 648 C CA . LYS A 1 80 ? 25.996 -4.157 -25.123 1.00 96.88 80 LYS A CA 1
ATOM 649 C C . LYS A 1 80 ? 24.690 -4.745 -24.592 1.00 96.88 80 LYS A C 1
ATOM 651 O O . LYS A 1 80 ? 24.457 -5.944 -24.732 1.00 96.88 80 LYS A O 1
ATOM 656 N N . ILE A 1 81 ? 23.832 -3.909 -24.010 1.00 97.56 81 ILE A N 1
ATOM 657 C CA . ILE A 1 81 ? 22.530 -4.328 -23.480 1.00 97.56 81 ILE A CA 1
ATOM 658 C C . ILE A 1 81 ? 21.602 -4.809 -24.595 1.00 97.56 81 ILE A C 1
ATOM 660 O O . ILE A 1 81 ? 20.998 -5.865 -24.446 1.00 97.56 81 ILE A O 1
ATOM 664 N N . VAL A 1 82 ? 21.521 -4.117 -25.735 1.00 97.44 82 VAL A N 1
ATOM 665 C CA . VAL A 1 82 ? 20.637 -4.555 -26.834 1.00 97.44 82 VAL A CA 1
ATOM 666 C C . VAL A 1 82 ? 21.050 -5.905 -27.429 1.00 97.44 82 VAL A C 1
ATOM 668 O O . VAL A 1 82 ? 20.187 -6.673 -27.852 1.00 97.44 82 VAL A O 1
ATOM 671 N N . LYS A 1 83 ? 22.348 -6.239 -27.398 1.00 97.06 83 LYS A N 1
ATOM 672 C CA . LYS A 1 83 ? 22.847 -7.574 -27.767 1.00 97.06 83 LYS A CA 1
ATOM 673 C C . LYS A 1 83 ? 22.365 -8.634 -26.776 1.00 97.06 83 LYS A C 1
ATOM 675 O O . LYS A 1 83 ? 21.767 -9.614 -27.203 1.00 97.06 83 LYS A O 1
ATOM 680 N N . GLN A 1 84 ? 22.489 -8.376 -25.469 1.00 96.88 84 GLN A N 1
ATOM 681 C CA . GLN A 1 84 ? 21.915 -9.257 -24.442 1.00 96.88 84 GLN A CA 1
ATOM 682 C C . GLN A 1 84 ? 20.397 -9.423 -24.612 1.00 96.88 84 GLN A C 1
ATOM 684 O O . GLN A 1 84 ? 19.883 -10.527 -24.456 1.00 96.88 84 GLN A O 1
ATOM 689 N N . CYS A 1 85 ? 19.671 -8.356 -24.970 1.00 97.56 85 CYS A N 1
ATOM 690 C CA . CYS A 1 85 ? 18.238 -8.443 -25.254 1.00 97.56 85 CYS A CA 1
ATOM 691 C C . CYS A 1 85 ? 17.938 -9.417 -26.400 1.00 97.56 85 CYS A C 1
ATOM 693 O O . CYS A 1 85 ? 17.026 -10.232 -26.271 1.00 97.56 85 CYS A O 1
ATOM 695 N N . LYS A 1 86 ? 18.712 -9.372 -27.492 1.00 96.56 86 LYS A N 1
ATOM 696 C CA . LYS A 1 86 ? 18.581 -10.326 -28.602 1.00 96.56 86 LYS A CA 1
ATOM 697 C C . LYS A 1 86 ? 18.803 -11.762 -28.126 1.00 96.56 86 LYS A C 1
ATOM 699 O O . LYS A 1 86 ? 17.945 -12.610 -28.371 1.00 96.56 86 LYS A O 1
ATOM 704 N N . ASP A 1 87 ? 19.909 -12.015 -27.431 1.00 96.12 87 ASP A N 1
ATOM 705 C CA . ASP A 1 87 ? 20.297 -13.361 -26.987 1.00 96.12 87 ASP A CA 1
ATOM 706 C C . ASP A 1 87 ? 19.246 -13.966 -26.044 1.00 96.12 87 ASP A C 1
ATOM 708 O O . ASP A 1 87 ? 18.883 -15.137 -26.151 1.00 96.12 87 ASP A O 1
ATOM 712 N N . LEU A 1 88 ? 18.666 -13.127 -25.183 1.00 96.00 88 LEU A N 1
ATOM 713 C CA . LEU A 1 88 ? 17.605 -13.502 -24.250 1.00 96.00 88 LEU A CA 1
ATOM 714 C C . LEU A 1 88 ? 16.201 -13.508 -24.868 1.00 96.00 88 LEU A C 1
ATOM 716 O O . LEU A 1 88 ? 15.231 -13.819 -24.173 1.00 96.00 88 LEU A O 1
ATOM 720 N N . LYS A 1 89 ? 16.052 -13.185 -26.158 1.00 96.06 89 LYS A N 1
ATOM 721 C CA . LYS A 1 89 ? 14.751 -13.057 -26.840 1.00 96.06 89 LYS A CA 1
ATOM 722 C C . LYS A 1 89 ? 13.814 -12.071 -26.119 1.00 96.06 89 LYS A C 1
ATOM 724 O O . LYS A 1 89 ? 12.636 -12.370 -25.882 1.00 96.06 89 LYS A O 1
ATOM 729 N N . ILE A 1 90 ? 14.357 -10.919 -25.731 1.00 96.12 90 ILE A N 1
ATOM 730 C CA . ILE A 1 90 ? 13.639 -9.746 -25.224 1.00 96.12 90 ILE A CA 1
ATOM 731 C C . ILE A 1 90 ? 13.410 -8.809 -26.409 1.00 96.12 90 ILE A C 1
ATOM 733 O O . ILE A 1 90 ? 14.355 -8.357 -27.051 1.00 96.12 90 ILE A O 1
ATOM 737 N N . ASN A 1 91 ? 12.149 -8.514 -26.709 1.00 89.88 91 ASN A N 1
ATOM 738 C CA . ASN A 1 91 ? 11.763 -7.846 -27.953 1.00 89.88 91 ASN A CA 1
ATOM 739 C C . ASN A 1 91 ? 11.283 -6.399 -27.767 1.00 89.88 91 ASN A C 1
ATOM 741 O O . ASN A 1 91 ? 10.803 -5.808 -28.732 1.00 89.88 91 ASN A O 1
ATOM 745 N N . LYS A 1 92 ? 11.409 -5.819 -26.566 1.00 95.38 92 LYS A N 1
ATOM 746 C CA . LYS A 1 92 ? 11.082 -4.413 -26.297 1.00 95.38 92 LYS A CA 1
ATOM 747 C C . LYS A 1 92 ? 12.194 -3.727 -25.505 1.00 95.38 92 LYS A C 1
ATOM 749 O O . LYS A 1 92 ? 12.518 -4.142 -24.392 1.00 95.38 92 LYS A O 1
ATOM 754 N N . VAL A 1 93 ? 12.741 -2.648 -26.063 1.00 95.62 93 VAL A N 1
ATOM 755 C CA . VAL A 1 93 ? 13.745 -1.790 -25.417 1.00 95.62 93 VAL A CA 1
ATOM 756 C C . VAL A 1 93 ? 13.298 -0.328 -25.434 1.00 95.62 93 VAL A C 1
ATOM 758 O O . VAL A 1 93 ? 12.950 0.209 -26.480 1.00 95.62 93 VAL A O 1
ATOM 761 N N . TRP A 1 94 ? 13.336 0.330 -24.281 1.00 94.25 94 TRP A N 1
ATOM 762 C CA . TRP A 1 94 ? 13.143 1.771 -24.151 1.00 94.25 94 TRP A CA 1
ATOM 763 C C . TRP A 1 94 ? 14.465 2.427 -23.761 1.00 94.25 94 TRP A C 1
ATOM 765 O O . TRP A 1 94 ? 14.950 2.239 -22.646 1.00 94.25 94 TRP A O 1
ATOM 775 N N . MET A 1 95 ? 15.018 3.244 -24.648 1.00 91.31 95 MET A N 1
ATOM 776 C CA . MET A 1 95 ? 16.189 4.068 -24.366 1.00 91.31 95 MET A CA 1
ATOM 777 C C . MET A 1 95 ? 15.732 5.403 -23.782 1.00 91.31 95 MET A C 1
ATOM 779 O O . MET A 1 95 ? 14.991 6.135 -24.434 1.00 91.31 95 MET A O 1
ATOM 783 N N . GLN A 1 96 ? 16.079 5.685 -22.520 1.00 86.19 96 GLN A N 1
ATOM 784 C CA . GLN A 1 96 ? 15.859 7.026 -21.971 1.00 86.19 96 GLN A CA 1
ATOM 785 C C . GLN A 1 96 ? 16.771 8.042 -22.658 1.00 86.19 96 GLN A C 1
ATOM 787 O O . GLN A 1 96 ? 17.877 7.650 -23.045 1.00 86.19 96 GLN A O 1
ATOM 792 N N . PRO A 1 97 ? 16.376 9.330 -22.675 1.00 81.44 97 PRO A N 1
ATOM 793 C CA . PRO A 1 97 ? 17.234 10.413 -23.132 1.00 81.44 97 PRO A CA 1
ATOM 794 C C . PRO A 1 97 ? 18.628 10.350 -22.502 1.00 81.44 97 PRO A C 1
ATOM 796 O O . PRO A 1 97 ? 18.771 10.307 -21.276 1.00 81.44 97 PRO A O 1
ATOM 799 N N . GLY A 1 98 ? 19.647 10.333 -23.357 1.00 82.50 98 GLY A N 1
ATOM 800 C CA . GLY A 1 98 ? 21.055 10.199 -22.987 1.00 82.50 98 GLY A CA 1
ATOM 801 C C . GLY A 1 98 ? 21.575 8.758 -22.962 1.00 82.50 98 GLY A C 1
ATOM 802 O O . GLY A 1 98 ? 22.738 8.554 -22.621 1.00 82.50 98 GLY A O 1
ATOM 803 N N . SER A 1 99 ? 20.750 7.766 -23.311 1.00 89.81 99 SER A N 1
ATOM 804 C CA . SER A 1 99 ? 21.166 6.358 -23.441 1.00 89.81 99 SER A CA 1
ATOM 805 C C . SER A 1 99 ? 21.122 5.828 -24.873 1.00 89.81 99 SER A C 1
ATOM 807 O O . SER A 1 99 ? 21.514 4.685 -25.114 1.00 89.81 99 SER A O 1
ATOM 809 N N . GLU A 1 100 ? 20.649 6.635 -25.820 1.00 84.38 100 GLU A N 1
ATOM 810 C CA . GLU A 1 100 ? 20.521 6.294 -27.230 1.00 84.38 100 GLU A CA 1
ATOM 811 C C . GLU A 1 100 ? 21.880 6.157 -27.931 1.00 84.38 100 GLU A C 1
ATOM 813 O O . GLU A 1 100 ? 22.782 6.966 -27.741 1.00 84.38 100 GLU A O 1
ATOM 818 N N . SER A 1 101 ? 21.997 5.166 -28.816 1.00 90.38 101 SER A N 1
ATOM 819 C CA . SER A 1 101 ? 23.099 5.039 -29.780 1.00 90.38 101 SER A CA 1
ATOM 820 C C . SER A 1 101 ? 22.524 4.673 -31.143 1.00 90.38 101 SER A C 1
ATOM 822 O O . SER A 1 101 ? 21.679 3.779 -31.233 1.00 90.38 101 SER A O 1
ATOM 824 N N . GLU A 1 102 ? 23.016 5.291 -32.218 1.00 86.94 102 GLU A N 1
ATOM 825 C CA . GLU A 1 102 ? 22.643 4.923 -33.591 1.00 86.94 102 GLU A CA 1
ATOM 826 C C . GLU A 1 102 ? 22.917 3.443 -33.883 1.00 86.94 102 GLU A C 1
ATOM 828 O O . GLU A 1 102 ? 22.103 2.762 -34.518 1.00 86.94 102 GLU A O 1
ATOM 833 N N . LYS A 1 103 ? 24.027 2.912 -33.353 1.00 94.38 103 LYS A N 1
ATOM 834 C CA . LYS A 1 103 ? 24.376 1.493 -33.475 1.00 94.38 103 LYS A CA 1
ATOM 835 C C . LYS A 1 103 ? 23.363 0.623 -32.746 1.00 94.38 103 LYS A C 1
ATOM 837 O O . LYS A 1 103 ? 22.916 -0.380 -33.299 1.00 94.38 103 LYS A O 1
ATOM 842 N N . ALA A 1 104 ? 22.965 1.010 -31.533 1.00 93.94 104 ALA A N 1
ATOM 843 C CA . ALA A 1 104 ? 21.980 0.263 -30.758 1.00 93.94 104 ALA A CA 1
ATOM 844 C C . ALA A 1 104 ? 20.587 0.295 -31.412 1.00 93.94 104 ALA A C 1
ATOM 846 O O . ALA A 1 104 ? 19.928 -0.740 -31.503 1.00 93.94 104 ALA A O 1
ATOM 847 N N . ILE A 1 105 ? 20.163 1.452 -31.932 1.00 87.56 105 ILE A N 1
ATOM 848 C CA . ILE A 1 105 ? 18.886 1.618 -32.641 1.00 87.56 105 ILE A CA 1
ATOM 849 C C . ILE A 1 105 ? 18.858 0.763 -33.913 1.00 87.56 105 ILE A C 1
ATOM 851 O O . ILE A 1 105 ? 17.903 0.015 -34.136 1.00 87.56 105 ILE A O 1
ATOM 855 N N . THR A 1 106 ? 19.912 0.835 -34.730 1.00 89.56 106 THR A N 1
ATOM 856 C CA . THR A 1 106 ? 20.040 0.040 -35.963 1.00 89.56 106 THR A CA 1
ATOM 857 C C . THR A 1 106 ? 20.054 -1.453 -35.653 1.00 89.56 106 THR A C 1
ATOM 859 O O . THR A 1 106 ? 19.349 -2.233 -36.292 1.00 89.56 106 THR A O 1
ATOM 862 N N . PHE A 1 107 ? 20.785 -1.856 -34.611 1.00 96.38 107 PHE A N 1
ATOM 863 C CA . PHE A 1 107 ? 20.801 -3.236 -34.147 1.00 96.38 107 PHE A CA 1
ATOM 864 C C . PHE A 1 107 ? 19.406 -3.716 -33.734 1.00 96.38 107 PHE A C 1
ATOM 866 O O . PHE A 1 107 ? 18.994 -4.798 -34.148 1.00 96.38 107 PHE A O 1
ATOM 873 N N . CYS A 1 108 ? 18.654 -2.926 -32.963 1.00 94.06 108 CYS A N 1
ATOM 874 C CA . CYS A 1 108 ? 17.288 -3.274 -32.577 1.00 94.06 108 CYS A CA 1
ATOM 875 C C . CYS A 1 108 ? 16.376 -3.473 -33.796 1.00 94.06 108 CYS A C 1
ATOM 877 O O . CYS A 1 108 ? 15.695 -4.497 -33.873 1.00 94.06 108 CYS A O 1
ATOM 879 N N . LYS A 1 109 ? 16.417 -2.554 -34.773 1.00 90.06 109 LYS A N 1
ATOM 880 C CA . LYS A 1 109 ? 15.635 -2.652 -36.019 1.00 90.06 109 LYS A CA 1
ATOM 881 C C . LYS A 1 109 ? 15.957 -3.928 -36.800 1.00 90.06 109 LYS A C 1
ATOM 883 O O . LYS A 1 109 ? 15.047 -4.674 -37.141 1.00 90.06 109 LYS A O 1
ATOM 888 N N . ASN A 1 110 ? 17.241 -4.227 -36.993 1.00 95.44 110 ASN A N 1
ATOM 889 C CA . ASN A 1 110 ? 17.688 -5.404 -37.749 1.00 95.44 110 ASN A CA 1
ATOM 890 C C . ASN A 1 110 ? 17.376 -6.739 -37.054 1.00 95.44 110 ASN A C 1
ATOM 892 O O . ASN A 1 110 ? 17.452 -7.790 -37.681 1.00 95.44 110 ASN A O 1
ATOM 896 N N . ASN A 1 111 ? 17.053 -6.718 -35.758 1.00 95.38 111 ASN A N 1
ATOM 897 C CA . ASN A 1 111 ? 16.783 -7.917 -34.962 1.00 95.38 111 ASN A CA 1
ATOM 898 C C . ASN A 1 111 ? 15.337 -7.982 -34.448 1.00 95.38 111 ASN A C 1
ATOM 900 O O . ASN A 1 111 ? 15.063 -8.717 -33.501 1.00 95.38 111 ASN A O 1
ATOM 904 N N . ASN A 1 112 ? 14.410 -7.231 -35.057 1.00 91.88 112 ASN A N 1
ATOM 905 C CA . ASN A 1 112 ? 12.989 -7.206 -34.690 1.00 91.88 112 ASN A CA 1
ATOM 906 C C . ASN A 1 112 ? 12.728 -6.878 -33.205 1.00 91.88 112 ASN A C 1
ATOM 908 O O . ASN A 1 112 ? 11.749 -7.338 -32.611 1.00 91.88 112 ASN A O 1
ATOM 912 N N . ILE A 1 113 ? 13.592 -6.066 -32.593 1.00 94.12 113 ILE A N 1
ATOM 913 C CA . ILE A 1 113 ? 13.388 -5.533 -31.246 1.00 94.12 113 ILE A CA 1
ATOM 914 C C . ILE A 1 113 ? 12.641 -4.208 -31.390 1.00 94.12 113 ILE A C 1
ATOM 916 O O . ILE A 1 113 ? 13.168 -3.238 -31.939 1.00 94.12 113 ILE A O 1
ATOM 920 N N . LYS A 1 114 ? 11.410 -4.153 -30.877 1.00 91.94 114 LYS A N 1
ATOM 921 C CA . LYS A 1 114 ? 10.634 -2.914 -30.800 1.00 91.94 114 LYS A CA 1
ATOM 922 C C . LYS A 1 114 ? 11.373 -1.932 -29.900 1.00 91.94 114 LYS A C 1
ATOM 924 O O . LYS A 1 114 ? 11.737 -2.270 -28.773 1.00 91.94 114 LYS A O 1
ATOM 929 N N . ILE A 1 115 ? 11.566 -0.715 -30.390 1.00 89.62 115 ILE A N 1
ATOM 930 C CA . ILE A 1 115 ? 12.371 0.295 -29.711 1.00 89.62 115 ILE A CA 1
ATOM 931 C C . ILE A 1 115 ? 11.599 1.603 -29.532 1.00 89.62 115 ILE A C 1
ATOM 933 O O . ILE A 1 115 ? 10.893 2.039 -30.441 1.00 89.62 115 ILE A O 1
ATOM 937 N N . VAL A 1 116 ? 11.759 2.217 -28.361 1.00 85.19 116 VAL A N 1
ATOM 938 C CA . VAL A 1 116 ? 11.373 3.604 -28.067 1.00 85.19 116 VAL A CA 1
ATOM 939 C C . VAL A 1 116 ? 12.634 4.366 -27.665 1.00 85.19 116 VAL A C 1
ATOM 941 O O . VAL A 1 116 ? 13.432 3.853 -26.885 1.00 85.19 116 VAL A O 1
ATOM 944 N N . PHE A 1 117 ? 12.828 5.560 -28.219 1.00 80.06 117 PHE A N 1
ATOM 945 C CA . PHE A 1 117 ? 13.971 6.444 -27.973 1.00 80.06 117 PHE A CA 1
ATOM 946 C C . PHE A 1 117 ? 13.554 7.900 -28.236 1.00 80.06 117 PHE A C 1
ATOM 948 O O . PHE A 1 117 ? 12.504 8.111 -28.848 1.00 80.06 117 PHE A O 1
ATOM 955 N N . ASN A 1 118 ? 14.325 8.891 -27.762 1.00 65.50 118 ASN A N 1
ATOM 956 C CA . ASN A 1 118 ? 13.942 10.316 -27.788 1.00 65.50 118 ASN A CA 1
ATOM 957 C C . ASN A 1 118 ? 12.606 10.613 -27.078 1.00 65.50 118 ASN A C 1
ATOM 959 O O . ASN A 1 118 ? 11.954 11.617 -27.353 1.00 65.50 118 ASN A O 1
ATOM 963 N N . ALA A 1 119 ? 12.202 9.725 -26.168 1.00 62.62 119 ALA A N 1
ATOM 964 C CA . ALA A 1 119 ? 11.009 9.862 -25.351 1.00 62.62 119 ALA A CA 1
ATOM 965 C C . ALA A 1 119 ? 11.390 9.639 -23.888 1.00 62.62 119 ALA A C 1
ATOM 967 O O . ALA A 1 119 ? 11.946 8.596 -23.517 1.00 62.62 119 ALA A O 1
ATOM 968 N N . CYS A 1 120 ? 11.089 10.618 -23.044 1.00 60.00 120 CYS A N 1
ATOM 969 C CA . CYS A 1 120 ? 11.297 10.507 -21.615 1.00 60.00 120 CYS A CA 1
ATOM 970 C C . CYS A 1 120 ? 10.155 9.691 -21.015 1.00 60.00 120 CYS A C 1
ATOM 972 O O . CYS A 1 120 ? 8.999 10.107 -21.022 1.00 60.00 120 CYS A O 1
ATOM 974 N N . PHE A 1 121 ? 10.475 8.550 -20.409 1.00 60.50 121 PHE A N 1
ATOM 975 C CA . PHE A 1 121 ? 9.460 7.725 -19.750 1.00 60.50 121 PHE A CA 1
ATOM 976 C C . PHE A 1 121 ? 8.753 8.470 -18.615 1.00 60.50 121 PHE A C 1
ATOM 978 O O . PHE A 1 121 ? 7.593 8.205 -18.321 1.00 60.50 121 PHE A O 1
ATOM 985 N N . VAL A 1 122 ? 9.441 9.424 -17.989 1.00 59.94 122 VAL A N 1
ATOM 986 C CA . VAL A 1 122 ? 8.841 10.274 -16.968 1.00 59.94 122 VAL A CA 1
ATOM 987 C C . VAL A 1 122 ? 7.999 11.364 -17.629 1.00 59.94 122 VAL A C 1
ATOM 989 O O . VAL A 1 122 ? 6.804 11.349 -17.434 1.00 59.94 122 VAL A O 1
ATOM 992 N N . MET A 1 123 ? 8.517 12.251 -18.479 1.00 49.28 123 MET A N 1
ATOM 993 C CA . MET A 1 123 ? 7.686 13.344 -19.030 1.00 49.28 123 MET A CA 1
ATOM 994 C C . MET A 1 123 ? 6.559 12.858 -19.962 1.00 49.28 123 MET A C 1
ATOM 996 O O . MET A 1 123 ? 5.417 13.288 -19.817 1.00 49.28 123 MET A O 1
ATOM 1000 N N . ASP A 1 124 ? 6.836 11.930 -20.879 1.00 50.84 124 ASP A N 1
ATOM 1001 C CA . ASP A 1 124 ? 5.888 11.551 -21.939 1.00 50.84 124 ASP A CA 1
ATOM 1002 C C . ASP A 1 124 ? 4.850 10.534 -21.461 1.00 50.84 124 ASP A C 1
ATOM 1004 O O . ASP A 1 124 ? 3.705 10.530 -21.918 1.00 50.84 124 ASP A O 1
ATOM 1008 N N . ASN A 1 125 ? 5.230 9.699 -20.492 1.00 51.06 125 ASN A N 1
ATOM 1009 C CA . ASN A 1 125 ? 4.335 8.731 -19.871 1.00 51.06 125 ASN A CA 1
ATOM 1010 C C . ASN A 1 125 ? 3.700 9.286 -18.582 1.00 51.06 125 ASN A C 1
ATOM 1012 O O . ASN A 1 125 ? 2.532 8.997 -18.348 1.00 51.06 125 ASN A O 1
ATOM 1016 N N . LEU A 1 126 ? 4.354 10.149 -17.784 1.00 45.34 126 LEU A N 1
ATOM 1017 C CA . LEU A 1 126 ? 3.646 10.891 -16.726 1.00 45.34 126 LEU A CA 1
ATOM 1018 C C . LEU A 1 126 ? 2.601 11.813 -17.331 1.00 45.34 126 LEU A C 1
ATOM 1020 O O . LEU A 1 126 ? 1.505 11.817 -16.810 1.00 45.34 126 LEU A O 1
ATOM 1024 N N . ASN A 1 127 ? 2.849 12.537 -18.425 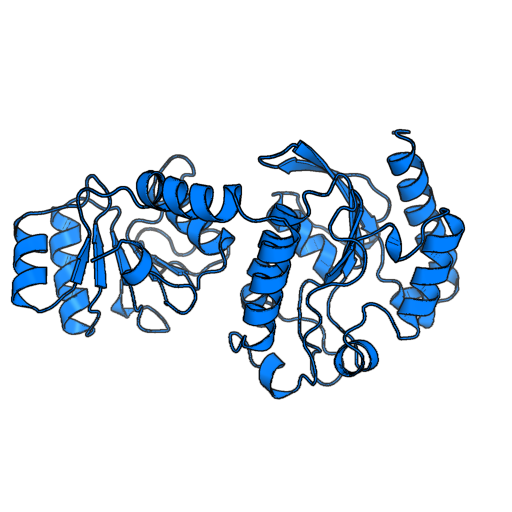1.00 38.91 127 ASN A N 1
ATOM 1025 C CA . ASN A 1 127 ? 1.816 13.430 -18.961 1.00 38.91 127 ASN A CA 1
ATOM 1026 C C . ASN A 1 127 ? 0.598 12.684 -19.527 1.00 38.91 127 ASN A C 1
ATOM 1028 O O . ASN A 1 127 ? -0.504 13.218 -19.445 1.00 38.91 127 ASN A O 1
ATOM 1032 N N . LYS A 1 128 ? 0.744 11.454 -20.044 1.00 41.50 128 LYS A N 1
ATOM 1033 C CA . LYS A 1 128 ? -0.396 10.640 -20.517 1.00 41.50 128 LYS A CA 1
ATOM 1034 C C . LYS A 1 128 ? -1.059 9.795 -19.426 1.00 41.50 128 LYS A C 1
ATOM 1036 O O . LYS A 1 128 ? -2.283 9.766 -19.394 1.00 41.50 128 LYS A O 1
ATOM 1041 N N . PHE A 1 129 ? -0.307 9.180 -18.506 1.00 39.97 129 PHE A N 1
ATOM 1042 C CA . PHE A 1 129 ? -0.903 8.563 -17.312 1.00 39.97 129 PHE A CA 1
ATOM 1043 C C . PHE A 1 129 ? -1.554 9.622 -16.424 1.00 39.97 129 PHE A C 1
ATOM 1045 O O . PHE A 1 129 ? -2.662 9.402 -15.967 1.00 39.97 129 PHE A O 1
ATOM 1052 N N . ASN A 1 130 ? -0.938 10.795 -16.255 1.00 38.38 130 ASN A N 1
ATOM 1053 C CA . ASN A 1 130 ? -1.555 11.906 -15.539 1.00 38.38 130 ASN A CA 1
ATOM 1054 C C . ASN A 1 130 ? -2.731 12.486 -16.318 1.00 38.38 130 ASN A C 1
ATOM 1056 O O . ASN A 1 130 ? -3.676 12.827 -15.647 1.00 38.38 130 ASN A O 1
ATOM 1060 N N . LYS A 1 131 ? -2.751 12.569 -17.663 1.00 36.31 131 LYS A N 1
ATOM 1061 C CA . LYS A 1 131 ? -3.964 13.010 -18.392 1.00 36.31 131 LYS A CA 1
ATOM 1062 C C . LYS A 1 131 ? -5.133 12.036 -18.224 1.00 36.31 131 LYS A C 1
ATOM 1064 O O . LYS A 1 131 ? -6.233 12.467 -17.903 1.00 36.31 131 LYS A O 1
ATOM 1069 N N . ILE A 1 132 ? -4.880 10.737 -18.398 1.00 41.00 132 ILE A N 1
ATOM 1070 C CA . ILE A 1 132 ? -5.902 9.687 -18.268 1.00 41.00 132 ILE A CA 1
ATOM 1071 C C . ILE A 1 132 ? -6.360 9.550 -16.803 1.00 41.00 132 ILE A C 1
ATOM 1073 O O . ILE A 1 132 ? -7.552 9.414 -16.562 1.00 41.00 132 ILE A O 1
ATOM 1077 N N . ASP A 1 133 ? -5.455 9.643 -15.821 1.00 39.88 133 ASP A N 1
ATOM 1078 C CA . ASP A 1 133 ? -5.799 9.606 -14.389 1.00 39.88 133 ASP A CA 1
ATOM 1079 C C . ASP A 1 133 ? -6.286 10.970 -13.843 1.00 39.88 133 ASP A C 1
ATOM 1081 O O . ASP A 1 133 ? -6.904 11.000 -12.782 1.00 39.88 133 ASP A O 1
ATOM 1085 N N . SER A 1 134 ? -6.029 12.103 -14.518 1.00 45.03 134 SER A N 1
ATOM 1086 C CA . SER A 1 134 ? -6.511 13.436 -14.097 1.00 45.03 134 SER A CA 1
ATOM 1087 C C . SER A 1 134 ? -7.956 13.703 -14.485 1.00 45.03 134 SER A C 1
ATOM 1089 O O . SER A 1 134 ? -8.593 14.543 -13.856 1.00 45.03 134 SER A O 1
ATOM 1091 N N . GLU A 1 135 ? -8.455 13.019 -15.515 1.00 54.41 135 GLU A N 1
ATOM 1092 C CA . GLU A 1 135 ? -9.860 13.094 -15.927 1.00 54.41 135 GLU A CA 1
ATOM 1093 C C . GLU A 1 135 ? -10.716 12.025 -15.236 1.00 54.41 135 GLU A C 1
ATOM 1095 O O . GLU A 1 135 ? -11.908 12.243 -15.030 1.00 54.41 135 GLU A O 1
ATOM 1100 N N . LYS A 1 136 ? -10.114 10.902 -14.816 1.00 68.81 136 LYS A N 1
ATOM 1101 C CA . LYS A 1 136 ? -10.825 9.841 -14.099 1.00 68.81 136 LYS A CA 1
ATOM 1102 C C . LYS A 1 136 ? -11.208 10.255 -12.683 1.00 68.81 136 LYS A C 1
ATOM 1104 O O . LYS A 1 136 ? -10.388 10.697 -11.874 1.00 68.81 136 LYS A O 1
ATOM 1109 N N . SER A 1 137 ? -12.468 10.013 -12.359 1.00 86.56 137 SER A N 1
ATOM 1110 C CA . SER A 1 137 ? -12.987 10.056 -10.998 1.00 86.56 137 SER A CA 1
ATOM 1111 C C . SER A 1 137 ? -12.280 9.030 -10.098 1.00 86.56 137 SER A C 1
ATOM 1113 O O . SER A 1 137 ? -11.686 8.046 -10.555 1.00 86.56 137 SER A O 1
ATOM 1115 N N . LYS A 1 138 ? -12.347 9.231 -8.776 1.00 88.06 138 LYS A N 1
ATOM 1116 C CA . LYS A 1 138 ? -11.787 8.253 -7.825 1.00 88.06 138 LYS A CA 1
ATOM 1117 C C . LYS A 1 138 ? -12.468 6.895 -7.963 1.00 88.06 138 LYS A C 1
ATOM 1119 O O . LYS A 1 138 ? -11.822 5.868 -7.782 1.00 88.06 138 LYS A O 1
ATOM 1124 N N . GLU A 1 139 ? -13.754 6.918 -8.274 1.00 92.69 139 GLU A N 1
ATOM 1125 C CA . GLU A 1 139 ? -14.620 5.778 -8.505 1.00 92.69 139 GLU A CA 1
ATOM 1126 C C . GLU A 1 139 ? -14.072 4.912 -9.632 1.00 92.69 139 GLU A C 1
ATOM 1128 O O . GLU A 1 139 ? -13.846 3.721 -9.424 1.00 92.69 139 GLU A O 1
ATOM 1133 N N . GLU A 1 140 ? -13.770 5.517 -10.781 1.00 89.12 140 GLU A N 1
ATOM 1134 C CA . GLU A 1 140 ? -13.183 4.815 -11.925 1.00 89.12 140 GLU A CA 1
ATOM 1135 C C . GLU A 1 140 ? -11.821 4.213 -11.573 1.00 89.12 140 GLU A C 1
ATOM 1137 O O . GLU A 1 140 ? -11.570 3.042 -11.856 1.00 89.12 140 GLU A O 1
ATOM 1142 N N . LEU A 1 141 ? -10.960 4.970 -10.887 1.00 85.88 141 LEU A N 1
ATOM 1143 C CA . LEU A 1 141 ? -9.630 4.492 -10.493 1.00 85.88 141 LEU A CA 1
ATOM 1144 C C . LEU A 1 141 ? -9.693 3.316 -9.505 1.00 85.88 141 LEU A C 1
ATOM 1146 O O . LEU A 1 141 ? -8.889 2.383 -9.589 1.00 85.88 141 LEU A O 1
ATOM 1150 N N . ILE A 1 142 ? -10.630 3.348 -8.553 1.00 93.38 142 ILE A N 1
ATOM 1151 C CA . ILE A 1 142 ? -10.855 2.241 -7.616 1.00 93.38 142 ILE A CA 1
ATOM 1152 C C . ILE A 1 142 ? -11.471 1.041 -8.333 1.00 93.38 142 ILE A C 1
ATOM 1154 O O . ILE A 1 142 ? -11.086 -0.089 -8.038 1.00 93.38 142 ILE A O 1
ATOM 1158 N N . GLU A 1 143 ? -12.384 1.255 -9.273 1.00 93.50 143 GLU A N 1
ATOM 1159 C CA . GLU A 1 143 ? -13.012 0.177 -10.034 1.00 93.50 143 GLU A CA 1
ATOM 1160 C C . GLU A 1 143 ? -12.006 -0.549 -10.939 1.00 93.50 143 GLU A C 1
ATOM 1162 O O . GLU A 1 143 ? -11.957 -1.779 -10.972 1.00 93.50 143 GLU A O 1
ATOM 1167 N N . GLU A 1 144 ? -11.111 0.188 -11.597 1.00 88.50 144 GLU A N 1
ATOM 1168 C CA . GLU A 1 144 ? -9.988 -0.403 -12.332 1.00 88.50 144 GLU A CA 1
ATOM 1169 C C . GLU A 1 144 ? -9.069 -1.201 -11.407 1.00 88.50 144 GLU A C 1
ATOM 1171 O O . GLU A 1 144 ? -8.691 -2.335 -11.715 1.00 88.50 144 GLU A O 1
ATOM 1176 N N . LEU A 1 145 ? -8.757 -0.649 -10.231 1.00 88.31 145 LEU A N 1
ATOM 1177 C CA . LEU A 1 145 ? -7.956 -1.347 -9.233 1.00 88.31 145 LEU A CA 1
ATOM 1178 C C . LEU A 1 145 ? -8.628 -2.645 -8.767 1.00 88.31 145 LEU A C 1
ATOM 1180 O O . LEU A 1 145 ? -7.935 -3.646 -8.577 1.00 88.31 145 LEU A O 1
ATOM 1184 N N . LYS A 1 146 ? -9.954 -2.647 -8.588 1.00 95.50 146 LYS A N 1
ATOM 1185 C CA . LYS A 1 146 ? -10.707 -3.848 -8.212 1.00 95.50 146 LYS A CA 1
ATOM 1186 C C . LYS A 1 146 ? -10.568 -4.933 -9.269 1.00 95.50 146 LYS A C 1
ATOM 1188 O O . LYS A 1 146 ? -10.108 -6.025 -8.938 1.00 95.50 146 LYS A O 1
ATOM 1193 N N . LYS A 1 147 ? -10.824 -4.600 -10.536 1.00 93.69 147 LYS A N 1
ATOM 1194 C CA . LYS A 1 147 ? -10.673 -5.529 -11.668 1.00 93.69 147 LYS A CA 1
ATOM 1195 C C . LYS A 1 147 ? -9.256 -6.092 -11.767 1.00 93.69 147 LYS A C 1
ATOM 1197 O O . LYS A 1 147 ? -9.066 -7.282 -12.026 1.00 93.69 147 LYS A O 1
ATOM 1202 N N . GLU A 1 148 ? -8.236 -5.267 -11.533 1.00 90.06 148 GLU A N 1
ATOM 1203 C CA . GLU A 1 148 ? -6.845 -5.730 -11.509 1.00 90.06 148 GLU A CA 1
ATOM 1204 C C . GLU A 1 148 ? -6.564 -6.722 -10.371 1.00 90.06 148 GLU A C 1
ATOM 1206 O O . GLU A 1 148 ? -5.824 -7.690 -10.559 1.00 90.06 148 GLU A O 1
ATOM 1211 N N . VAL A 1 149 ? -7.111 -6.479 -9.178 1.00 95.56 149 VAL A N 1
ATOM 1212 C CA . VAL A 1 149 ? -6.910 -7.342 -8.006 1.00 95.56 149 VAL A CA 1
ATOM 1213 C C . VAL A 1 149 ? -7.676 -8.660 -8.148 1.00 95.56 149 VAL A C 1
ATOM 1215 O O . VAL A 1 149 ? -7.118 -9.713 -7.834 1.00 95.56 149 VAL A O 1
ATOM 1218 N N . GLU A 1 150 ? -8.900 -8.632 -8.674 1.00 95.44 150 GLU A N 1
ATOM 1219 C CA . GLU A 1 150 ? -9.709 -9.825 -8.969 1.00 95.44 150 GLU A CA 1
ATOM 1220 C C . GLU A 1 150 ? -8.974 -10.800 -9.894 1.00 95.44 150 GLU A C 1
ATOM 1222 O O . GLU A 1 150 ? -8.936 -12.008 -9.640 1.00 95.44 150 GLU A O 1
ATOM 1227 N N . ASN A 1 151 ? -8.276 -10.263 -10.897 1.00 94.69 151 ASN A N 1
ATOM 1228 C CA . ASN A 1 151 ? -7.492 -11.034 -11.862 1.00 94.69 151 ASN A CA 1
ATOM 1229 C C . ASN A 1 151 ? -6.035 -11.286 -11.428 1.00 94.69 151 ASN A C 1
ATOM 1231 O O . ASN A 1 151 ? -5.269 -11.937 -12.144 1.00 94.69 151 ASN A O 1
ATOM 1235 N N . CYS A 1 152 ? -5.615 -10.791 -10.261 1.00 94.69 152 CYS A N 1
ATOM 1236 C CA . CYS A 1 152 ? -4.218 -10.837 -9.840 1.00 94.69 152 CYS A CA 1
ATOM 1237 C C . CYS A 1 152 ? -3.744 -12.266 -9.545 1.00 94.69 152 CYS A C 1
ATOM 1239 O O . CYS A 1 152 ? -4.345 -12.974 -8.732 1.00 94.69 152 CYS A O 1
ATOM 1241 N N . LYS A 1 153 ? -2.599 -12.642 -10.133 1.00 96.19 153 LYS A N 1
ATOM 1242 C CA . LYS A 1 153 ? -1.893 -13.917 -9.898 1.00 96.19 153 LYS A CA 1
ATOM 1243 C C . LYS A 1 153 ? -0.421 -13.733 -9.491 1.00 96.19 153 LYS A C 1
ATOM 1245 O O . LYS A 1 153 ? 0.408 -14.607 -9.724 1.00 96.19 153 LYS A O 1
ATOM 1250 N N . LYS A 1 154 ? -0.071 -12.581 -8.898 1.00 89.38 154 LYS A N 1
ATOM 1251 C CA . LYS A 1 154 ? 1.325 -12.211 -8.574 1.00 89.38 154 LYS A CA 1
ATOM 1252 C C . LYS A 1 154 ? 1.955 -13.043 -7.439 1.00 89.38 154 LYS A C 1
ATOM 1254 O O . LYS A 1 154 ? 3.177 -13.111 -7.368 1.00 89.38 154 LYS A O 1
ATOM 1259 N N . CYS A 1 155 ? 1.154 -13.676 -6.577 1.00 93.38 155 CYS A N 1
ATOM 1260 C CA . CYS A 1 155 ? 1.605 -14.571 -5.498 1.00 93.38 155 CYS A CA 1
ATOM 1261 C C . CYS A 1 155 ? 0.593 -15.698 -5.256 1.00 93.38 155 CYS A C 1
ATOM 1263 O O . CYS A 1 155 ? -0.578 -15.530 -5.576 1.00 93.38 155 CYS A O 1
ATOM 1265 N N . ASP A 1 156 ? 1.006 -16.808 -4.646 1.00 95.50 156 ASP A N 1
ATOM 1266 C CA . ASP A 1 156 ? 0.197 -18.036 -4.554 1.00 95.50 156 ASP A CA 1
ATOM 1267 C C . ASP A 1 156 ? -1.113 -17.927 -3.758 1.00 95.50 156 ASP A C 1
ATOM 1269 O O . ASP A 1 156 ? -1.967 -18.804 -3.878 1.00 95.50 156 ASP A O 1
ATOM 1273 N N . LEU A 1 157 ? -1.336 -16.833 -3.024 1.00 96.12 157 LEU A N 1
ATOM 1274 C CA . LEU A 1 157 ? -2.599 -16.579 -2.325 1.00 96.12 157 LEU A CA 1
ATOM 1275 C C . LEU A 1 157 ? -3.814 -16.552 -3.263 1.00 96.12 157 LEU A C 1
ATOM 1277 O O . LEU A 1 157 ? -4.924 -16.860 -2.839 1.00 96.12 157 LEU A O 1
ATOM 1281 N N . TRP A 1 158 ? -3.617 -16.243 -4.552 1.00 96.31 158 TRP A N 1
ATOM 1282 C CA . TRP A 1 158 ? -4.702 -16.281 -5.538 1.00 96.31 158 TRP A CA 1
ATOM 1283 C C . TRP A 1 158 ? -5.333 -17.667 -5.700 1.00 96.31 158 TRP A C 1
ATOM 1285 O O . TRP A 1 158 ? -6.488 -17.747 -6.099 1.00 96.31 158 TRP A O 1
ATOM 1295 N N . LYS A 1 159 ? -4.592 -18.740 -5.396 1.00 95.69 159 LYS A N 1
ATOM 1296 C CA . LYS A 1 159 ? -5.044 -20.126 -5.580 1.00 95.69 159 LYS A CA 1
ATOM 1297 C C . LYS A 1 159 ? -6.106 -20.553 -4.568 1.00 95.69 159 LYS A C 1
ATOM 1299 O O . LYS A 1 159 ? -6.837 -21.493 -4.844 1.00 95.69 159 LYS A O 1
ATOM 1304 N N . ASN A 1 160 ? -6.144 -19.904 -3.402 1.00 92.19 160 ASN A N 1
ATOM 1305 C CA . ASN A 1 160 ? -6.978 -20.321 -2.271 1.00 92.19 160 ASN A CA 1
ATOM 1306 C C . ASN A 1 160 ? -8.059 -19.302 -1.893 1.00 92.19 160 ASN A C 1
ATOM 1308 O O . ASN A 1 160 ? -8.913 -19.628 -1.077 1.00 92.19 160 ASN A O 1
ATOM 1312 N N . ARG A 1 161 ? -8.010 -18.082 -2.442 1.00 93.81 161 ARG A N 1
ATOM 1313 C CA . ARG A 1 161 ? -9.024 -17.054 -2.179 1.00 93.81 161 ARG A CA 1
ATOM 1314 C C . ARG A 1 161 ? -10.342 -17.407 -2.863 1.00 93.81 161 ARG A C 1
ATOM 1316 O O . ARG A 1 161 ? -10.333 -17.861 -4.007 1.00 93.81 161 ARG A O 1
ATOM 1323 N N . GLU A 1 162 ? -11.452 -17.082 -2.221 1.00 94.31 162 GLU A N 1
ATOM 1324 C CA . GLU A 1 162 ? -12.762 -17.032 -2.861 1.00 94.31 162 GLU A CA 1
ATOM 1325 C C . GLU A 1 162 ? -12.965 -15.663 -3.524 1.00 94.31 162 GLU A C 1
ATOM 1327 O O . GLU A 1 162 ? -13.169 -15.582 -4.738 1.00 94.31 162 GLU A O 1
ATOM 1332 N N . LYS A 1 163 ? -12.811 -14.568 -2.765 1.00 94.06 163 LYS A N 1
ATOM 1333 C CA . LYS A 1 163 ? -12.872 -13.196 -3.290 1.00 94.06 163 LYS A CA 1
ATOM 1334 C C . LYS A 1 163 ? -11.799 -12.323 -2.646 1.00 94.06 163 LYS A C 1
ATOM 1336 O O . LYS A 1 163 ? -11.741 -12.215 -1.423 1.00 94.06 163 LYS A O 1
ATOM 1341 N N . PRO A 1 164 ? -10.961 -11.631 -3.436 1.00 96.06 164 PRO A N 1
ATOM 1342 C CA . PRO A 1 164 ? -10.024 -10.697 -2.848 1.00 96.06 164 PRO A CA 1
ATOM 1343 C C . PRO A 1 164 ? -10.757 -9.475 -2.285 1.00 96.06 164 PRO A C 1
ATOM 1345 O O . PRO A 1 164 ? -11.604 -8.882 -2.950 1.00 96.06 164 PRO A O 1
ATOM 1348 N N . LEU A 1 165 ? -10.357 -9.043 -1.094 1.00 96.94 165 LEU A N 1
ATOM 1349 C CA . LEU A 1 165 ? -10.849 -7.820 -0.475 1.00 96.94 165 LEU A CA 1
ATOM 1350 C C . LEU A 1 165 ? -9.947 -6.652 -0.872 1.00 96.94 165 LEU A C 1
ATOM 1352 O O . LEU A 1 165 ? -8.851 -6.463 -0.337 1.00 96.94 165 LEU A O 1
ATOM 1356 N N . VAL A 1 166 ? -10.422 -5.849 -1.819 1.00 96.62 166 VAL A N 1
ATOM 1357 C CA . VAL A 1 166 ? -9.703 -4.666 -2.309 1.00 96.62 166 VAL A CA 1
ATOM 1358 C C . VAL A 1 166 ? -9.768 -3.558 -1.268 1.00 96.62 166 VAL A C 1
ATOM 1360 O O . VAL A 1 166 ? -8.737 -3.006 -0.884 1.00 96.62 166 VAL A O 1
ATOM 1363 N N . GLY A 1 167 ? -10.963 -3.257 -0.778 1.00 95.81 167 GLY A N 1
ATOM 1364 C CA . GLY A 1 167 ? -11.249 -2.276 0.260 1.00 95.81 167 GLY A CA 1
ATOM 1365 C C . GLY A 1 167 ? -12.756 -2.127 0.443 1.00 95.81 167 GLY A C 1
ATOM 1366 O O . GLY A 1 167 ? -13.525 -2.605 -0.388 1.00 95.81 167 GLY A O 1
ATOM 1367 N N . ASP A 1 168 ? -13.148 -1.487 1.533 1.00 96.31 168 ASP A N 1
ATOM 1368 C CA . ASP A 1 168 ? -14.529 -1.355 1.995 1.00 96.31 168 ASP A CA 1
ATOM 1369 C C . ASP A 1 168 ? -14.751 0.054 2.577 1.00 96.31 168 ASP A C 1
ATOM 1371 O O . ASP A 1 168 ? -13.794 0.727 2.971 1.00 96.31 168 ASP A O 1
ATOM 1375 N N . GLY A 1 169 ? -15.999 0.509 2.630 1.00 95.56 169 GLY A N 1
ATOM 1376 C CA . GLY A 1 169 ? -16.368 1.839 3.116 1.00 95.56 169 GLY A CA 1
ATOM 1377 C C . GLY A 1 169 ? -16.208 2.966 2.086 1.00 95.56 169 GLY A C 1
ATOM 1378 O O . GLY A 1 169 ? -16.303 2.772 0.873 1.00 95.56 169 GLY A O 1
ATOM 1379 N N . ASN A 1 170 ? -16.005 4.188 2.575 1.00 96.94 170 ASN A N 1
ATOM 1380 C CA . ASN A 1 170 ? -16.121 5.420 1.797 1.00 96.94 170 ASN A CA 1
ATOM 1381 C C . ASN A 1 170 ? -14.793 5.878 1.187 1.00 96.94 170 ASN A C 1
ATOM 1383 O O . ASN A 1 170 ? -13.898 6.373 1.876 1.00 96.94 170 ASN A O 1
ATOM 1387 N N . MET A 1 171 ? -14.694 5.809 -0.143 1.00 95.06 171 MET A N 1
ATOM 1388 C CA . MET A 1 171 ? -13.479 6.174 -0.882 1.00 95.06 171 MET A CA 1
ATOM 1389 C C . MET A 1 171 ? -13.131 7.680 -0.875 1.00 95.06 171 MET A C 1
ATOM 1391 O O . MET A 1 171 ? -12.030 8.094 -1.263 1.00 95.06 171 MET A O 1
ATOM 1395 N N . HIS A 1 172 ? -14.054 8.527 -0.420 1.00 94.12 172 HIS A N 1
ATOM 1396 C CA . HIS A 1 172 ? -13.835 9.965 -0.241 1.00 94.12 172 HIS A CA 1
ATOM 1397 C C . HIS A 1 172 ? -13.396 10.345 1.169 1.00 94.12 172 HIS A C 1
ATOM 1399 O O . HIS A 1 172 ? -13.044 11.512 1.402 1.00 94.12 172 HIS A O 1
ATOM 1405 N N . SER A 1 173 ? -13.365 9.370 2.083 1.00 95.88 173 SER A N 1
ATOM 1406 C CA . SER A 1 173 ? -13.005 9.590 3.475 1.00 95.88 173 SER A CA 1
ATOM 1407 C C . SER A 1 173 ? -11.618 10.215 3.632 1.00 95.88 173 SER A C 1
ATOM 1409 O O . SER A 1 173 ? -10.682 9.992 2.858 1.00 95.88 173 SER A O 1
ATOM 1411 N N . LYS A 1 174 ? -11.476 11.026 4.683 1.00 95.56 174 LYS A N 1
ATOM 1412 C CA . LYS A 1 174 ? -10.179 11.549 5.127 1.00 95.56 174 LYS A CA 1
ATOM 1413 C C . LYS A 1 174 ? -9.457 10.586 6.067 1.00 95.56 174 LYS A C 1
ATOM 1415 O O . LYS A 1 174 ? -8.306 10.861 6.400 1.00 95.56 174 LYS A O 1
ATOM 1420 N N . ILE A 1 175 ? -10.093 9.489 6.462 1.00 98.12 175 ILE A N 1
ATOM 1421 C CA . ILE A 1 175 ? -9.552 8.499 7.385 1.00 98.12 175 ILE A CA 1
ATOM 1422 C C . ILE A 1 175 ? -9.458 7.170 6.644 1.00 98.12 175 ILE A C 1
ATOM 1424 O O . ILE A 1 175 ? -10.436 6.677 6.084 1.00 98.12 175 ILE A O 1
ATOM 1428 N N . MET A 1 176 ? -8.262 6.595 6.648 1.00 98.50 176 MET A N 1
ATOM 1429 C CA . MET A 1 176 ? -8.006 5.287 6.070 1.00 98.50 176 MET A CA 1
ATOM 1430 C C . MET A 1 176 ? -7.512 4.337 7.154 1.00 98.50 176 MET A C 1
ATOM 1432 O O . MET A 1 176 ? -6.518 4.612 7.823 1.00 98.50 176 MET A O 1
ATOM 1436 N N . LEU A 1 177 ? -8.196 3.213 7.308 1.00 98.62 177 LEU A N 1
ATOM 1437 C CA . LEU A 1 177 ? -7.831 2.141 8.216 1.00 98.62 177 LEU A CA 1
ATOM 1438 C C . LEU A 1 177 ? -7.187 1.005 7.425 1.00 98.62 177 LEU A C 1
ATOM 1440 O O . LEU A 1 177 ? -7.709 0.578 6.393 1.00 98.62 177 LEU A O 1
ATOM 1444 N N . ILE A 1 178 ? -6.031 0.539 7.892 1.00 98.69 178 ILE A N 1
ATOM 1445 C CA . ILE A 1 178 ? -5.216 -0.444 7.177 1.00 98.69 178 ILE A CA 1
ATOM 1446 C C . ILE A 1 178 ? -4.905 -1.610 8.108 1.00 98.69 178 ILE A C 1
ATOM 1448 O O . ILE A 1 178 ? -4.148 -1.452 9.064 1.00 98.69 178 ILE A O 1
ATOM 1452 N N . GLY A 1 179 ? -5.483 -2.773 7.823 1.00 97.69 179 GLY A N 1
ATOM 1453 C CA . GLY A 1 179 ? -5.172 -4.036 8.483 1.00 97.69 179 GLY A CA 1
ATOM 1454 C C . GLY A 1 179 ? -4.124 -4.865 7.738 1.00 97.69 179 GLY A C 1
ATOM 1455 O O . GLY A 1 179 ? -3.437 -4.403 6.822 1.00 97.69 179 GLY A O 1
ATOM 1456 N N . GLU A 1 180 ? -3.986 -6.116 8.157 1.00 96.38 180 GLU A N 1
ATOM 1457 C CA . GLU A 1 180 ? -2.951 -7.031 7.682 1.00 96.38 180 GLU A CA 1
ATOM 1458 C C . GLU A 1 180 ? -3.373 -7.788 6.416 1.00 96.38 180 GLU A C 1
ATOM 1460 O O . GLU A 1 180 ? -2.773 -7.629 5.349 1.00 96.38 180 GLU A O 1
ATOM 1465 N N . SER A 1 181 ? -4.419 -8.603 6.527 1.00 96.56 181 SER A N 1
ATOM 1466 C CA . SER A 1 181 ? -4.945 -9.450 5.461 1.00 96.56 181 SER A CA 1
ATOM 1467 C C . SER A 1 181 ? -6.427 -9.768 5.721 1.00 96.56 181 SER A C 1
ATOM 1469 O O . SER A 1 181 ? -6.905 -9.563 6.840 1.00 96.56 181 SER A O 1
ATOM 1471 N N . PRO A 1 182 ? -7.193 -10.214 4.711 1.00 96.19 182 PRO A N 1
ATOM 1472 C CA . PRO A 1 182 ? -8.556 -10.695 4.913 1.00 96.19 182 PRO A CA 1
ATOM 1473 C C . PRO A 1 182 ? -8.548 -11.998 5.724 1.00 96.19 182 PRO A C 1
ATOM 1475 O O . PRO A 1 182 ? -7.685 -12.853 5.512 1.00 96.19 182 PRO A O 1
ATOM 1478 N N . GLY A 1 183 ? -9.517 -12.163 6.622 1.00 93.94 183 GLY A N 1
ATOM 1479 C CA . GLY A 1 183 ? -9.809 -13.439 7.269 1.00 93.94 183 GLY A CA 1
ATOM 1480 C C . GLY A 1 183 ? -10.765 -14.296 6.434 1.00 93.94 183 GLY A C 1
ATOM 1481 O O . GLY A 1 183 ? -11.141 -13.945 5.315 1.00 93.94 183 GLY A O 1
ATOM 1482 N N . TYR A 1 184 ? -11.172 -15.433 7.000 1.00 92.62 184 TYR A N 1
ATOM 1483 C CA . TYR A 1 184 ? -12.054 -16.395 6.333 1.00 92.62 184 TYR A CA 1
ATOM 1484 C C . TYR A 1 184 ? -13.403 -15.791 5.919 1.00 92.62 184 TYR A C 1
ATOM 1486 O O . TYR A 1 184 ? -13.865 -15.994 4.800 1.00 92.62 184 TYR A O 1
ATOM 1494 N N . TYR A 1 185 ? -14.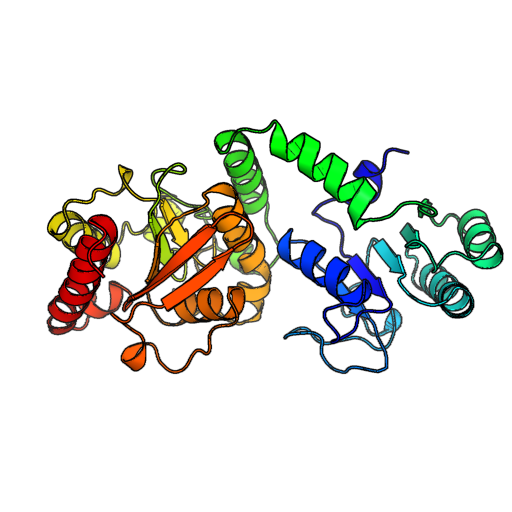055 -15.043 6.813 1.00 93.44 185 TYR A N 1
ATOM 1495 C CA . TYR A 1 185 ? -15.368 -14.467 6.518 1.00 93.44 185 TYR A CA 1
ATOM 1496 C C . TYR A 1 185 ? -15.265 -13.294 5.541 1.00 93.44 185 TYR A C 1
ATOM 1498 O O . TYR A 1 185 ? -16.139 -13.128 4.692 1.00 93.44 185 TYR A O 1
ATOM 1506 N N . GLU A 1 186 ? -14.185 -12.519 5.625 1.00 94.94 186 GLU A N 1
ATOM 1507 C CA . GLU A 1 186 ? -13.887 -11.428 4.702 1.00 94.94 186 GLU A CA 1
ATOM 1508 C C . GLU A 1 186 ? -13.693 -11.947 3.269 1.00 94.94 186 GLU A C 1
ATOM 1510 O O . GLU A 1 186 ? -14.229 -11.354 2.335 1.00 94.94 186 GLU A O 1
ATOM 1515 N N . ASP A 1 187 ? -12.988 -13.072 3.098 1.00 94.38 187 ASP A N 1
ATOM 1516 C CA . ASP A 1 187 ? -12.761 -13.731 1.801 1.00 94.38 187 ASP A CA 1
ATOM 1517 C C . ASP A 1 187 ? -14.067 -14.202 1.144 1.00 94.38 187 ASP A C 1
ATOM 1519 O O . ASP A 1 187 ? -14.252 -14.071 -0.063 1.00 94.38 187 ASP A O 1
ATOM 1523 N N . LYS A 1 188 ? -15.018 -14.688 1.947 1.00 93.00 188 LYS A N 1
ATOM 1524 C CA . LYS A 1 188 ? -16.334 -15.131 1.458 1.00 93.00 188 LYS A CA 1
ATOM 1525 C C . LYS A 1 188 ? -17.260 -13.973 1.106 1.00 93.00 188 LYS A C 1
ATOM 1527 O O . LYS A 1 188 ? -17.964 -13.988 0.092 1.00 93.00 188 LYS A O 1
ATOM 1532 N N . GLN A 1 189 ? -17.294 -12.967 1.976 1.00 92.75 189 GLN A N 1
ATOM 1533 C CA . GLN A 1 189 ? -18.284 -11.893 1.912 1.00 92.75 189 GLN A CA 1
ATOM 1534 C C . GLN A 1 189 ? -17.804 -10.672 1.124 1.00 92.75 189 GLN A C 1
ATOM 1536 O O . GLN A 1 189 ? -18.629 -9.830 0.778 1.00 92.75 189 GLN A O 1
ATOM 1541 N N . ASN A 1 190 ? -16.502 -10.573 0.829 1.00 93.06 190 ASN A N 1
ATOM 1542 C CA . ASN A 1 190 ? -15.871 -9.387 0.247 1.00 93.06 190 ASN A CA 1
ATOM 1543 C C . ASN A 1 190 ? -16.220 -8.102 1.026 1.00 93.06 190 ASN A C 1
ATOM 1545 O O . ASN A 1 190 ? -16.563 -7.068 0.459 1.00 93.06 190 ASN A O 1
ATOM 1549 N N . LYS A 1 191 ? -16.176 -8.203 2.357 1.00 94.25 191 LYS A N 1
ATOM 1550 C CA . LYS A 1 191 ? -16.383 -7.099 3.300 1.00 94.25 191 LYS A CA 1
ATOM 1551 C C . LYS A 1 191 ? -15.274 -7.123 4.329 1.00 94.25 191 LYS A C 1
ATOM 1553 O O . LYS A 1 191 ? -14.844 -8.200 4.737 1.00 94.25 191 LYS A O 1
ATOM 1558 N N . ALA A 1 192 ? -14.784 -5.958 4.728 1.00 94.44 192 ALA A N 1
ATOM 1559 C CA . ALA A 1 192 ? -13.658 -5.884 5.645 1.00 94.44 192 ALA A CA 1
ATOM 1560 C C . ALA A 1 192 ? -14.117 -6.107 7.087 1.00 94.44 192 ALA A C 1
ATOM 1562 O O . ALA A 1 192 ? -15.146 -5.572 7.485 1.00 94.44 192 ALA A O 1
ATOM 1563 N N . PHE A 1 193 ? -13.319 -6.813 7.897 1.00 92.25 193 PHE A N 1
ATOM 1564 C CA . PHE A 1 193 ? -13.549 -6.937 9.340 1.00 92.25 193 PHE A CA 1
ATOM 1565 C C . PHE A 1 193 ? -14.987 -7.387 9.671 1.00 92.25 193 PHE A C 1
ATOM 1567 O O . PHE A 1 193 ? -15.713 -6.666 10.349 1.00 92.25 193 PHE A O 1
ATOM 1574 N N . VAL A 1 194 ? -15.416 -8.544 9.168 1.00 93.31 194 VAL A N 1
ATOM 1575 C CA . VAL A 1 194 ? -16.748 -9.128 9.441 1.00 93.31 194 VAL A CA 1
ATOM 1576 C C . VAL A 1 194 ? -16.704 -10.272 10.464 1.00 93.31 194 VAL A C 1
ATOM 1578 O O . VAL A 1 194 ? -17.750 -10.723 10.923 1.00 93.31 194 VAL A O 1
ATOM 1581 N N . GLY A 1 195 ? -15.510 -10.741 10.845 1.00 90.62 195 GLY A N 1
ATOM 1582 C CA . GLY A 1 195 ? -15.322 -11.704 11.939 1.00 90.62 195 GLY A CA 1
ATOM 1583 C C . GLY A 1 195 ? -15.326 -11.083 13.348 1.00 90.62 195 GLY A C 1
ATOM 1584 O O . GLY A 1 195 ? -15.702 -9.930 13.548 1.00 90.62 195 GLY A O 1
ATOM 1585 N N . GLU A 1 196 ? -14.830 -11.827 14.346 1.00 91.50 196 GLU A N 1
ATOM 1586 C CA . GLU A 1 196 ? -14.776 -11.383 15.757 1.00 91.50 196 GLU A CA 1
ATOM 1587 C C . GLU A 1 196 ? -13.942 -10.111 15.967 1.00 91.50 196 GLU A C 1
ATOM 1589 O O . GLU A 1 196 ? -14.356 -9.191 16.670 1.00 91.50 196 GLU A O 1
ATOM 1594 N N . ALA A 1 197 ? -12.794 -10.009 15.291 1.00 93.06 197 ALA A N 1
ATOM 1595 C CA . ALA A 1 197 ? -11.987 -8.789 15.292 1.00 93.06 197 ALA A CA 1
ATOM 1596 C C . ALA A 1 197 ? -12.760 -7.588 14.715 1.00 93.06 197 ALA A C 1
ATOM 1598 O O . ALA A 1 197 ? -12.493 -6.444 15.077 1.00 93.06 197 ALA A O 1
ATOM 1599 N N . GLY A 1 198 ? -13.724 -7.853 13.832 1.00 94.12 198 GLY A N 1
ATOM 1600 C CA . GLY A 1 198 ? -14.610 -6.856 13.261 1.00 94.12 198 GLY A CA 1
ATOM 1601 C C . GLY A 1 198 ? -15.611 -6.287 14.246 1.00 94.12 198 GLY A C 1
ATOM 1602 O O . GLY A 1 198 ? -15.743 -5.072 14.317 1.00 94.12 198 GLY A O 1
ATOM 1603 N N . LYS A 1 199 ? -16.212 -7.134 15.085 1.00 94.38 199 LYS A N 1
ATOM 1604 C CA . LYS A 1 199 ? -17.095 -6.681 16.172 1.00 94.38 199 LYS A CA 1
ATOM 1605 C C . LYS A 1 199 ? -16.364 -5.759 17.147 1.00 94.38 199 LYS A C 1
ATOM 1607 O O . LYS A 1 199 ? -16.911 -4.762 17.604 1.00 94.38 199 LYS A O 1
ATOM 1612 N N . ILE A 1 200 ? -15.100 -6.075 17.444 1.00 95.88 200 ILE A N 1
ATOM 1613 C CA . ILE A 1 200 ? -14.251 -5.205 18.266 1.00 95.88 200 ILE A CA 1
ATOM 1614 C C . ILE A 1 200 ? -13.983 -3.881 17.552 1.00 95.88 200 ILE A C 1
ATOM 1616 O O . ILE A 1 200 ? -14.074 -2.828 18.176 1.00 95.88 200 ILE A O 1
ATOM 1620 N N . LEU A 1 201 ? -13.672 -3.918 16.254 1.00 96.62 201 LEU A N 1
ATOM 1621 C CA . LEU A 1 201 ? -13.485 -2.700 15.474 1.00 96.62 201 LEU A CA 1
ATOM 1622 C C . LEU A 1 201 ? -14.750 -1.827 15.468 1.00 96.62 201 LEU A C 1
ATOM 1624 O O . LEU A 1 201 ? -14.631 -0.619 15.648 1.00 96.62 201 LEU A O 1
ATOM 1628 N N . ASP A 1 202 ? -15.934 -2.420 15.322 1.00 96.38 202 ASP A N 1
ATOM 1629 C CA . ASP A 1 202 ? -17.213 -1.701 15.364 1.00 96.38 202 ASP A CA 1
ATOM 1630 C C . ASP A 1 202 ? -17.402 -0.955 16.682 1.00 96.38 202 ASP A C 1
ATOM 1632 O O . ASP A 1 202 ? -17.670 0.244 16.676 1.00 96.38 202 ASP A O 1
ATOM 1636 N N . LEU A 1 203 ? -17.147 -1.627 17.807 1.00 96.44 203 LEU A N 1
ATOM 1637 C CA . LEU A 1 203 ? -17.210 -1.016 19.134 1.00 96.44 203 LEU A CA 1
ATOM 1638 C C . LEU A 1 203 ? -16.218 0.150 19.292 1.00 96.44 203 LEU A C 1
ATOM 1640 O O . LEU A 1 203 ? -16.531 1.169 19.908 1.00 96.44 203 LEU A O 1
ATOM 1644 N N . LEU A 1 204 ? -15.010 0.017 18.737 1.00 97.31 204 LEU A N 1
ATOM 1645 C CA . LEU A 1 204 ? -13.994 1.071 18.782 1.00 97.31 204 LEU A CA 1
ATOM 1646 C C . LEU A 1 204 ? -14.376 2.284 17.921 1.00 97.31 204 LEU A C 1
ATOM 1648 O O . LEU A 1 204 ? -14.129 3.419 18.332 1.00 97.31 204 LEU A O 1
ATOM 1652 N N . LEU A 1 205 ? -14.972 2.053 16.747 1.00 97.50 205 LEU A N 1
ATOM 1653 C CA . LEU A 1 205 ? -15.468 3.104 15.854 1.00 97.50 205 LEU A CA 1
ATOM 1654 C C . LEU A 1 205 ? -16.659 3.844 16.473 1.00 97.50 205 LEU A C 1
ATOM 1656 O O . LEU A 1 205 ? -16.645 5.075 16.539 1.00 97.50 205 LEU A O 1
ATOM 1660 N N . GLU A 1 206 ? -17.632 3.107 17.007 1.00 97.06 206 GLU A N 1
ATOM 1661 C CA . GLU A 1 206 ? -18.819 3.670 17.654 1.00 97.06 206 GLU A CA 1
ATOM 1662 C C . GLU A 1 206 ? -18.436 4.595 18.816 1.00 97.06 206 GLU A C 1
ATOM 1664 O O . GLU A 1 206 ? -18.916 5.727 18.903 1.00 97.06 206 GLU A O 1
ATOM 1669 N N . GLN A 1 207 ? -17.482 4.179 19.654 1.00 95.62 207 GLN A N 1
ATOM 1670 C CA . GLN A 1 207 ? -16.990 4.992 20.770 1.00 95.62 207 GLN A CA 1
ATOM 1671 C C . GLN A 1 207 ? -16.454 6.364 20.326 1.00 95.62 207 GLN A C 1
ATOM 1673 O O . GLN A 1 207 ? -16.538 7.354 21.066 1.00 95.62 207 GLN A O 1
ATOM 1678 N N . VAL A 1 208 ? -15.862 6.440 19.135 1.00 96.56 208 VAL A N 1
ATOM 1679 C CA . VAL A 1 208 ? -15.319 7.694 18.604 1.00 96.56 208 VAL A CA 1
ATOM 1680 C C . VAL A 1 208 ? -16.313 8.460 17.740 1.00 96.56 208 VAL A C 1
ATOM 1682 O O . VAL A 1 208 ? -15.980 9.553 17.287 1.00 96.56 208 VAL A O 1
ATOM 1685 N N . GLY A 1 209 ? -17.539 7.952 17.598 1.00 96.25 209 GLY A N 1
ATOM 1686 C CA . GLY A 1 209 ? -18.590 8.543 16.777 1.00 96.25 209 GLY A CA 1
ATOM 1687 C C . GLY A 1 209 ? -18.362 8.348 15.280 1.00 96.25 209 GLY A C 1
ATOM 1688 O O . GLY A 1 209 ? -18.808 9.179 14.498 1.00 96.25 209 GLY A O 1
ATOM 1689 N N . LEU A 1 210 ? -17.637 7.297 14.888 1.00 96.94 210 LEU A N 1
ATOM 1690 C CA . LEU A 1 210 ? -17.443 6.920 13.492 1.00 96.94 210 LEU A CA 1
ATOM 1691 C C . LEU A 1 210 ? -18.266 5.683 13.157 1.00 96.94 210 LEU A C 1
ATOM 1693 O O . LEU A 1 210 ? -18.389 4.756 13.955 1.00 96.94 210 LEU A O 1
ATOM 1697 N N . LYS A 1 211 ? -18.745 5.633 11.922 1.00 95.62 211 LYS A N 1
ATOM 1698 C CA . LYS A 1 211 ? -19.292 4.438 11.292 1.00 95.62 211 LYS A CA 1
ATOM 1699 C C . LYS A 1 211 ? -18.348 3.952 10.196 1.00 95.62 211 LYS A C 1
ATOM 1701 O O . LYS A 1 211 ? -17.466 4.673 9.729 1.00 95.62 211 LYS A O 1
ATOM 1706 N N . ARG A 1 212 ? -18.559 2.724 9.717 1.00 94.69 212 ARG A N 1
ATOM 1707 C CA . ARG A 1 212 ? -17.792 2.169 8.585 1.00 94.69 212 ARG A CA 1
ATOM 1708 C C . ARG A 1 212 ? -17.921 3.007 7.310 1.00 94.69 212 ARG A C 1
ATOM 1710 O O . ARG A 1 212 ? -16.963 3.119 6.558 1.00 94.69 212 ARG A O 1
ATOM 1717 N N . GLU A 1 213 ? -19.078 3.627 7.101 1.00 95.50 213 GLU A N 1
ATOM 1718 C CA . GLU A 1 213 ? -19.365 4.550 5.992 1.00 95.50 213 GLU A CA 1
ATOM 1719 C C . GLU A 1 213 ? -18.625 5.898 6.090 1.00 95.50 213 GLU A C 1
ATOM 1721 O O . GLU A 1 213 ? -18.514 6.613 5.096 1.00 95.50 213 GLU A O 1
ATOM 1726 N N . ASP A 1 214 ? -18.041 6.229 7.243 1.00 96.38 214 ASP A N 1
ATOM 1727 C CA . ASP A 1 214 ? -17.243 7.449 7.409 1.00 96.38 214 ASP A CA 1
ATOM 1728 C C . ASP A 1 214 ? -15.768 7.238 7.053 1.00 96.38 214 ASP A C 1
ATOM 1730 O O . ASP A 1 214 ? -15.008 8.203 6.930 1.00 96.38 214 ASP A O 1
ATOM 1734 N N . ILE A 1 215 ? -15.331 5.987 6.890 1.00 97.94 215 ILE A N 1
ATOM 1735 C CA . ILE A 1 215 ? -13.923 5.612 6.733 1.00 97.94 215 ILE A CA 1
ATOM 1736 C C . ILE A 1 215 ? -13.699 4.721 5.515 1.00 97.94 215 ILE A C 1
ATOM 1738 O O . ILE A 1 215 ? -14.618 4.084 5.015 1.00 97.94 215 ILE A O 1
ATOM 1742 N N . TYR A 1 216 ? -12.456 4.662 5.041 1.00 98.44 216 TYR A N 1
ATOM 1743 C CA . TYR A 1 216 ? -12.039 3.665 4.057 1.00 98.44 216 TYR A CA 1
ATOM 1744 C C . TYR A 1 216 ? -11.204 2.580 4.738 1.00 98.44 216 TYR A C 1
ATOM 1746 O O . TYR A 1 216 ? -10.200 2.887 5.380 1.00 98.44 216 TYR A O 1
ATOM 1754 N N . ILE A 1 217 ? -11.585 1.317 4.588 1.00 98.44 217 ILE A N 1
ATOM 1755 C CA . ILE A 1 217 ? -10.951 0.165 5.234 1.00 98.44 217 ILE A CA 1
ATOM 1756 C C . ILE A 1 217 ? -10.279 -0.696 4.167 1.00 98.44 217 ILE A C 1
ATOM 1758 O O . ILE A 1 217 ? -10.871 -1.034 3.145 1.00 98.44 217 ILE A O 1
ATOM 1762 N N . THR A 1 218 ? -9.030 -1.091 4.387 1.00 98.31 218 THR A N 1
ATOM 1763 C CA . THR A 1 218 ? -8.344 -2.059 3.523 1.00 98.31 218 THR A CA 1
ATOM 1764 C C . THR A 1 218 ? -7.245 -2.799 4.287 1.00 98.31 218 THR A C 1
ATOM 1766 O O . THR A 1 218 ? -7.079 -2.605 5.485 1.00 98.31 218 THR A O 1
ATOM 1769 N N . ASN A 1 219 ? -6.482 -3.644 3.597 1.00 98.44 219 ASN A N 1
ATOM 1770 C CA . ASN A 1 219 ? -5.406 -4.457 4.156 1.00 98.44 219 ASN A CA 1
ATOM 1771 C C . ASN A 1 219 ? -4.111 -4.347 3.340 1.00 98.44 219 ASN A C 1
ATOM 1773 O O . ASN A 1 219 ? -4.131 -3.937 2.177 1.00 98.44 219 ASN A O 1
ATOM 1777 N N . VAL A 1 220 ? -2.980 -4.745 3.922 1.00 97.94 220 VAL A N 1
ATOM 1778 C CA . VAL A 1 220 ? -1.711 -4.897 3.190 1.00 97.94 220 VAL A CA 1
ATOM 1779 C C . VAL A 1 220 ? -1.840 -5.961 2.099 1.00 97.94 220 VAL A C 1
ATOM 1781 O O . VAL A 1 220 ? -1.544 -5.689 0.934 1.00 97.94 220 VAL A O 1
ATOM 1784 N N . LEU A 1 221 ? -2.325 -7.151 2.457 1.00 98.12 221 LEU A N 1
ATOM 1785 C CA . LEU A 1 221 ? -2.674 -8.196 1.497 1.00 98.12 221 LEU A CA 1
ATOM 1786 C C . LEU A 1 221 ? -4.140 -8.071 1.079 1.00 98.12 221 LEU A C 1
ATOM 1788 O O . LEU A 1 221 ? -4.996 -7.747 1.895 1.00 98.12 221 LEU A O 1
ATOM 1792 N N . LYS A 1 222 ? -4.447 -8.369 -0.187 1.00 98.12 222 LYS A N 1
ATOM 1793 C CA . LYS A 1 222 ? -5.832 -8.378 -0.700 1.00 98.12 222 LYS A CA 1
ATOM 1794 C C . LYS A 1 222 ? -6.474 -9.763 -0.711 1.00 98.12 222 LYS A C 1
ATOM 1796 O O . LYS A 1 222 ? -7.633 -9.885 -1.071 1.00 98.12 222 LYS A O 1
ATOM 1801 N N . CYS A 1 223 ? -5.725 -10.812 -0.390 1.00 97.69 223 CYS A N 1
ATOM 1802 C CA . CYS A 1 223 ? -6.175 -12.203 -0.456 1.00 97.69 223 CYS A CA 1
ATOM 1803 C C . CYS A 1 223 ? -5.990 -12.855 0.911 1.00 97.69 223 CYS A C 1
ATOM 1805 O O . CYS A 1 223 ? -5.000 -12.559 1.584 1.00 97.69 223 CYS A O 1
ATOM 1807 N N . HIS A 1 224 ? -6.914 -13.736 1.288 1.00 96.19 224 HIS A N 1
ATOM 1808 C CA . HIS A 1 224 ? -6.853 -14.482 2.537 1.00 96.19 224 HIS A CA 1
ATOM 1809 C C . HIS A 1 224 ? -5.708 -15.516 2.531 1.00 96.19 224 HIS A C 1
ATOM 1811 O O . HIS A 1 224 ? -5.645 -16.354 1.624 1.00 96.19 224 HIS A O 1
ATOM 1817 N N . PRO A 1 225 ? -4.784 -15.477 3.508 1.00 94.38 225 PRO A N 1
ATOM 1818 C CA . PRO A 1 225 ? -3.751 -16.494 3.653 1.00 94.38 225 PRO A CA 1
ATOM 1819 C C . PRO A 1 225 ? -4.324 -17.846 4.106 1.00 94.38 225 PRO A C 1
ATOM 1821 O O . PRO A 1 225 ? -5.074 -17.883 5.087 1.00 94.38 225 PRO A O 1
ATOM 1824 N N . PRO A 1 226 ? -3.954 -18.974 3.467 1.00 91.00 226 PRO A N 1
ATOM 1825 C CA . PRO A 1 226 ? -4.356 -20.303 3.917 1.00 91.00 226 PRO A CA 1
ATOM 1826 C C . PRO A 1 226 ? -4.071 -20.513 5.405 1.00 91.00 226 PRO A C 1
ATOM 1828 O O . PRO A 1 226 ? -2.990 -20.195 5.896 1.00 91.00 226 PRO A O 1
ATOM 1831 N N . LYS A 1 227 ? -5.046 -21.068 6.133 1.00 88.19 227 LYS A N 1
ATOM 1832 C CA . LYS A 1 227 ? -4.956 -21.296 7.588 1.00 88.19 227 LYS A CA 1
ATOM 1833 C C . LYS A 1 227 ? -4.678 -20.022 8.411 1.00 88.19 227 LYS A C 1
ATOM 1835 O O . LYS A 1 227 ? -4.228 -20.141 9.545 1.00 88.19 227 LYS A O 1
ATOM 1840 N N . ASN A 1 228 ? -4.972 -18.829 7.880 1.00 87.06 228 ASN A N 1
ATOM 1841 C CA . ASN A 1 228 ? -4.676 -17.539 8.520 1.00 87.06 228 ASN A CA 1
ATOM 1842 C C . ASN A 1 228 ? -3.187 -17.376 8.890 1.00 87.06 228 ASN A C 1
ATOM 1844 O O . ASN A 1 228 ? -2.869 -16.862 9.963 1.00 87.06 228 ASN A O 1
ATOM 1848 N N . HIS A 1 229 ? -2.256 -17.853 8.052 1.00 91.94 229 HIS A N 1
ATOM 1849 C CA . HIS A 1 229 ? -0.835 -17.643 8.330 1.00 91.94 229 HIS A CA 1
ATOM 1850 C C . HIS A 1 229 ? -0.459 -16.159 8.288 1.00 91.94 229 HIS A C 1
ATOM 1852 O O . HIS A 1 229 ? -1.045 -15.368 7.550 1.00 91.94 229 HIS A O 1
ATOM 1858 N N . ASN A 1 230 ? 0.583 -15.798 9.034 1.00 91.81 230 ASN A N 1
ATOM 1859 C CA . ASN A 1 230 ? 1.126 -14.445 8.997 1.00 91.81 230 ASN A CA 1
ATOM 1860 C C . ASN A 1 230 ? 1.764 -14.139 7.629 1.00 91.81 230 ASN A C 1
ATOM 1862 O O . ASN A 1 230 ? 2.567 -14.953 7.159 1.00 91.81 230 ASN A O 1
ATOM 1866 N N . PRO A 1 231 ? 1.522 -12.957 7.035 1.00 92.62 231 PRO A N 1
ATOM 1867 C CA . PRO A 1 231 ? 2.093 -12.555 5.759 1.00 92.62 231 PRO A CA 1
ATOM 1868 C C . PRO A 1 231 ? 3.606 -12.738 5.694 1.00 92.62 231 PRO A C 1
ATOM 1870 O O . PRO A 1 231 ? 4.349 -12.288 6.576 1.00 92.62 231 PRO A O 1
ATOM 1873 N N . ASN A 1 232 ? 4.080 -13.326 4.600 1.00 92.50 232 ASN A N 1
ATOM 1874 C CA . ASN A 1 232 ? 5.506 -13.360 4.303 1.00 92.50 232 ASN A CA 1
ATOM 1875 C C . ASN A 1 232 ? 5.924 -12.182 3.401 1.00 92.50 232 ASN A C 1
ATOM 1877 O O . ASN A 1 232 ? 5.107 -11.495 2.783 1.00 92.50 232 ASN A O 1
ATOM 1881 N N . ARG A 1 233 ? 7.236 -11.927 3.305 1.00 91.88 233 ARG A N 1
ATOM 1882 C CA . ARG A 1 233 ? 7.755 -10.791 2.521 1.00 91.88 233 ARG A CA 1
ATOM 1883 C C . ARG A 1 233 ? 7.457 -10.896 1.031 1.00 91.88 233 ARG A C 1
ATOM 1885 O O . ARG A 1 233 ? 7.257 -9.864 0.399 1.00 91.88 233 ARG A O 1
ATOM 1892 N N . GLN A 1 234 ? 7.420 -12.100 0.466 1.00 89.88 234 GLN A N 1
ATOM 1893 C CA . GLN A 1 234 ? 7.113 -12.288 -0.950 1.00 89.88 234 GLN A CA 1
ATOM 1894 C C . GLN A 1 234 ? 5.656 -11.915 -1.252 1.00 89.88 234 GLN A C 1
ATOM 1896 O O . GLN A 1 234 ? 5.400 -11.192 -2.216 1.00 89.88 234 GLN A O 1
ATOM 1901 N N . GLU A 1 235 ? 4.715 -12.355 -0.416 1.00 95.12 235 GLU A N 1
ATOM 1902 C CA . GLU A 1 235 ? 3.292 -12.007 -0.508 1.00 95.12 235 GLU A CA 1
ATOM 1903 C C . GLU A 1 235 ? 3.093 -10.495 -0.394 1.00 95.12 235 GLU A C 1
ATOM 1905 O O . GLU A 1 235 ? 2.481 -9.885 -1.273 1.00 95.12 235 GLU A O 1
ATOM 1910 N N . ILE A 1 236 ? 3.688 -9.877 0.633 1.00 92.50 236 ILE A N 1
ATOM 1911 C CA . ILE A 1 236 ? 3.622 -8.428 0.846 1.00 92.50 236 ILE A CA 1
ATOM 1912 C C . ILE A 1 236 ? 4.183 -7.684 -0.366 1.00 92.50 236 ILE A C 1
ATOM 1914 O O . ILE A 1 236 ? 3.481 -6.867 -0.956 1.00 92.50 236 ILE A O 1
ATOM 1918 N N . ASN A 1 237 ? 5.412 -7.987 -0.791 1.00 84.06 237 ASN A N 1
ATOM 1919 C CA . ASN A 1 237 ? 6.055 -7.295 -1.912 1.00 84.06 237 ASN A CA 1
ATOM 1920 C C . ASN A 1 237 ? 5.260 -7.439 -3.221 1.00 84.06 237 ASN A C 1
ATOM 1922 O O . ASN A 1 237 ? 5.274 -6.531 -4.052 1.00 84.06 237 ASN A O 1
ATOM 1926 N N . SER A 1 238 ? 4.545 -8.553 -3.396 1.00 87.31 238 SER A N 1
ATOM 1927 C CA . SER A 1 238 ? 3.695 -8.793 -4.566 1.00 87.31 238 SER A CA 1
ATOM 1928 C C . SER A 1 238 ? 2.379 -8.005 -4.527 1.00 87.31 238 SER A C 1
ATOM 1930 O O . SER A 1 238 ? 1.815 -7.713 -5.583 1.00 87.31 238 SER A O 1
ATOM 1932 N N . CYS A 1 239 ? 1.877 -7.669 -3.333 1.00 93.31 239 CYS A N 1
ATOM 1933 C CA . CYS A 1 239 ? 0.553 -7.073 -3.126 1.00 93.31 239 CYS A CA 1
ATOM 1934 C C . CYS A 1 239 ? 0.590 -5.572 -2.780 1.00 93.31 239 CYS A C 1
ATOM 1936 O O . CYS A 1 239 ? -0.335 -4.833 -3.120 1.00 93.31 239 CYS A O 1
ATOM 1938 N N . ILE A 1 240 ? 1.671 -5.092 -2.157 1.00 92.19 240 ILE A N 1
ATOM 1939 C CA . ILE A 1 240 ? 1.766 -3.753 -1.550 1.00 92.19 240 ILE A CA 1
ATOM 1940 C C . ILE A 1 240 ? 1.535 -2.602 -2.542 1.00 92.19 240 ILE A C 1
ATOM 1942 O O . ILE A 1 240 ? 1.006 -1.553 -2.174 1.00 92.19 240 ILE A O 1
ATOM 1946 N N . GLY A 1 241 ? 1.846 -2.809 -3.827 1.00 81.44 241 GLY A N 1
ATOM 1947 C CA . GLY A 1 241 ? 1.585 -1.826 -4.883 1.00 81.44 241 GLY A CA 1
ATOM 1948 C C . GLY A 1 241 ? 0.106 -1.431 -4.998 1.00 81.44 241 GLY A C 1
ATOM 1949 O O . GLY A 1 241 ? -0.195 -0.276 -5.295 1.00 81.44 241 GLY A O 1
ATOM 1950 N N . TYR A 1 242 ? -0.826 -2.343 -4.694 1.00 92.50 242 TYR A N 1
ATOM 1951 C CA . TYR A 1 242 ? -2.256 -2.020 -4.664 1.00 92.50 242 TYR A CA 1
ATOM 1952 C C . TYR A 1 242 ? -2.589 -1.054 -3.525 1.00 92.50 242 TYR A C 1
ATOM 1954 O O . TYR A 1 242 ? -3.288 -0.069 -3.746 1.00 92.50 242 TYR A O 1
ATOM 1962 N N . LEU A 1 243 ? -2.037 -1.280 -2.327 1.00 95.25 243 LEU A N 1
ATOM 1963 C CA . LEU A 1 243 ? -2.236 -0.384 -1.187 1.00 95.25 243 LEU A CA 1
ATOM 1964 C C . LEU A 1 243 ? -1.662 1.013 -1.458 1.00 95.25 243 LEU A C 1
ATOM 1966 O O . LEU A 1 243 ? -2.294 2.020 -1.145 1.00 95.25 243 LEU A O 1
ATOM 1970 N N . HIS A 1 244 ? -0.482 1.090 -2.075 1.00 89.25 244 HIS A N 1
ATOM 1971 C CA . HIS A 1 244 ? 0.135 2.366 -2.436 1.00 89.25 244 HIS A CA 1
ATOM 1972 C C . HIS A 1 244 ? -0.748 3.188 -3.375 1.00 89.25 244 HIS A C 1
ATOM 1974 O O . HIS A 1 244 ? -0.941 4.381 -3.132 1.00 89.25 244 HIS A O 1
ATOM 1980 N N . ARG A 1 245 ? -1.320 2.540 -4.395 1.00 85.56 245 ARG A N 1
ATOM 1981 C CA . ARG A 1 245 ? -2.271 3.173 -5.315 1.00 85.56 245 ARG A CA 1
ATOM 1982 C C . ARG A 1 245 ? -3.532 3.627 -4.595 1.00 85.56 245 ARG A C 1
ATOM 1984 O O . ARG A 1 245 ? -3.953 4.754 -4.810 1.00 85.56 245 ARG A O 1
ATOM 1991 N N . GLN A 1 246 ? -4.083 2.822 -3.685 1.00 93.12 246 GLN A N 1
ATOM 1992 C CA . GLN A 1 246 ? -5.235 3.243 -2.877 1.00 93.12 246 GLN A CA 1
ATOM 1993 C C . GLN A 1 246 ? -4.926 4.497 -2.069 1.00 93.12 246 GLN A C 1
ATOM 1995 O O . GLN A 1 246 ? -5.689 5.448 -2.129 1.00 93.12 246 GLN A O 1
ATOM 2000 N N . ILE A 1 247 ? -3.786 4.564 -1.382 1.00 88.25 247 ILE A N 1
ATOM 2001 C CA . ILE A 1 247 ? -3.401 5.775 -0.641 1.00 88.25 247 ILE A CA 1
ATOM 2002 C C . ILE A 1 247 ? -3.337 6.996 -1.578 1.00 88.25 247 ILE A C 1
ATOM 2004 O O . ILE A 1 247 ? -3.812 8.071 -1.210 1.00 88.25 247 ILE A O 1
ATOM 2008 N N . GLY A 1 248 ? -2.801 6.827 -2.793 1.00 84.38 248 GLY A N 1
ATOM 2009 C CA . GLY A 1 248 ? -2.736 7.879 -3.813 1.00 84.38 248 GLY A CA 1
ATOM 2010 C C . GLY A 1 248 ? -4.095 8.302 -4.388 1.00 84.38 248 GLY A C 1
ATOM 2011 O O . GLY A 1 248 ? -4.283 9.483 -4.671 1.00 84.38 248 GLY A O 1
ATOM 2012 N N . ILE A 1 249 ? -5.050 7.376 -4.518 1.00 86.06 249 ILE A N 1
ATOM 2013 C CA . ILE A 1 249 ? -6.410 7.646 -5.017 1.00 86.06 249 ILE A CA 1
ATOM 2014 C C . ILE A 1 249 ? -7.273 8.274 -3.915 1.00 86.06 249 ILE A C 1
ATOM 2016 O O . ILE A 1 249 ? -7.867 9.335 -4.100 1.00 86.06 249 ILE A O 1
ATOM 2020 N N . ILE A 1 250 ? -7.309 7.650 -2.735 1.00 91.69 250 ILE A N 1
ATOM 2021 C CA . ILE A 1 250 ? -8.140 8.065 -1.598 1.00 91.69 250 ILE A CA 1
ATOM 2022 C C . ILE A 1 250 ? -7.659 9.408 -1.032 1.00 91.69 250 ILE A C 1
ATOM 2024 O O . ILE A 1 250 ? -8.476 10.278 -0.710 1.00 91.69 250 ILE A O 1
ATOM 2028 N N . LYS A 1 251 ? -6.337 9.622 -0.981 1.00 89.62 251 LYS A N 1
ATOM 2029 C CA . LYS A 1 251 ? -5.693 10.827 -0.431 1.00 89.62 251 LYS A CA 1
ATOM 2030 C C . LYS A 1 251 ? -6.158 11.135 1.006 1.00 89.62 251 LYS A C 1
ATOM 2032 O O . LYS A 1 251 ? -6.674 12.240 1.259 1.00 89.62 251 LYS A O 1
ATOM 2037 N N . PRO A 1 252 ? -6.012 10.183 1.954 1.00 95.19 252 PRO A N 1
ATOM 2038 C CA . PRO A 1 252 ? -6.446 10.378 3.335 1.00 95.19 252 PRO A CA 1
ATOM 2039 C C . PRO A 1 252 ? -5.653 11.502 4.018 1.00 95.19 252 PRO A C 1
ATOM 2041 O O . PRO A 1 252 ? -4.555 11.861 3.593 1.00 95.19 252 PRO A O 1
ATOM 2044 N N . LYS A 1 253 ? -6.220 12.090 5.074 1.00 95.81 253 LYS A N 1
ATOM 2045 C CA . LYS A 1 253 ? -5.505 12.969 6.017 1.00 95.81 253 LYS A CA 1
ATOM 2046 C C . LYS A 1 253 ? -4.918 12.169 7.184 1.00 95.81 253 LYS A C 1
ATOM 2048 O O . LYS A 1 253 ? -3.844 12.515 7.665 1.00 95.81 253 LYS A O 1
ATOM 2053 N N . ILE A 1 254 ? -5.613 11.113 7.609 1.00 98.06 254 ILE A N 1
ATOM 2054 C CA . ILE A 1 254 ? -5.226 10.251 8.726 1.00 98.06 254 ILE A CA 1
ATOM 2055 C C . ILE A 1 254 ? -5.189 8.801 8.242 1.00 98.06 254 ILE A C 1
ATOM 2057 O O . ILE A 1 254 ? -6.134 8.332 7.607 1.00 98.06 254 ILE A O 1
ATOM 2061 N N . ILE A 1 255 ? -4.106 8.094 8.551 1.00 98.56 255 ILE A N 1
ATOM 2062 C CA . ILE A 1 255 ? -3.984 6.647 8.386 1.00 98.56 255 ILE A CA 1
ATOM 2063 C C . ILE A 1 255 ? -3.901 6.017 9.774 1.00 98.56 255 ILE A C 1
ATOM 2065 O O . ILE A 1 255 ? -2.993 6.343 10.537 1.00 98.56 255 ILE A O 1
ATOM 2069 N N . ILE A 1 256 ? -4.804 5.089 10.084 1.00 98.50 256 ILE A N 1
ATOM 2070 C CA . ILE A 1 256 ? -4.703 4.226 11.263 1.00 98.50 256 ILE A CA 1
ATOM 2071 C C . ILE A 1 256 ? -4.282 2.820 10.826 1.00 98.50 256 ILE A C 1
ATOM 2073 O O . ILE A 1 256 ? -5.003 2.136 10.098 1.00 98.50 256 ILE A O 1
ATOM 2077 N N . SER A 1 257 ? -3.075 2.404 11.215 1.00 98.50 257 SER A N 1
ATOM 2078 C CA . SER A 1 257 ? -2.521 1.092 10.864 1.00 98.50 257 SER A CA 1
ATOM 2079 C C . SER A 1 257 ? -2.711 0.110 12.014 1.00 98.50 257 SER A C 1
ATOM 2081 O O . SER A 1 257 ? -2.290 0.373 13.138 1.00 98.50 257 SER A O 1
ATOM 2083 N N . LEU A 1 258 ? -3.334 -1.030 11.731 1.00 98.06 258 LEU A N 1
ATOM 2084 C CA . LEU A 1 258 ? -3.706 -2.025 12.728 1.00 98.06 258 LEU A CA 1
ATOM 2085 C C . LEU A 1 258 ? -2.719 -3.191 12.726 1.00 98.06 258 LEU A C 1
ATOM 2087 O O . LEU A 1 258 ? -2.671 -4.001 11.801 1.00 98.06 258 LEU A O 1
ATOM 2091 N N . GLY A 1 259 ? -1.946 -3.295 13.801 1.00 97.06 259 GLY A N 1
ATOM 2092 C CA . GLY A 1 259 ? -0.980 -4.363 14.015 1.00 97.06 259 GLY A CA 1
ATOM 2093 C C . GLY A 1 259 ? 0.389 -4.107 13.387 1.00 97.06 259 GLY A C 1
ATOM 2094 O O . GLY A 1 259 ? 0.673 -3.064 12.792 1.00 97.06 259 GLY A O 1
ATOM 2095 N N . LYS A 1 260 ? 1.271 -5.097 13.564 1.00 97.25 260 LYS A N 1
ATOM 2096 C CA . LYS A 1 260 ? 2.687 -5.029 13.183 1.00 97.25 260 LYS A CA 1
ATOM 2097 C C . LYS A 1 260 ? 2.873 -4.812 11.681 1.00 97.25 260 LYS A C 1
ATOM 2099 O O . LYS A 1 260 ? 3.540 -3.861 11.296 1.00 97.25 260 LYS A O 1
ATOM 2104 N N . TYR A 1 261 ? 2.299 -5.682 10.851 1.00 97.00 261 TYR A N 1
ATOM 2105 C CA . TYR A 1 261 ? 2.569 -5.706 9.410 1.00 97.00 261 TYR A CA 1
ATOM 2106 C C . TYR A 1 261 ? 2.053 -4.456 8.693 1.00 97.00 261 TYR A C 1
ATOM 2108 O O . TYR A 1 261 ? 2.781 -3.861 7.900 1.00 97.00 261 TYR A O 1
ATOM 2116 N N . ALA A 1 262 ? 0.835 -4.013 9.020 1.00 98.00 262 ALA A N 1
ATOM 2117 C CA . ALA A 1 262 ? 0.282 -2.773 8.485 1.00 98.00 262 ALA A CA 1
ATOM 2118 C C . ALA A 1 262 ? 1.142 -1.563 8.868 1.00 98.00 262 ALA A C 1
ATOM 2120 O O . ALA A 1 262 ? 1.483 -0.748 8.014 1.00 98.00 262 ALA A O 1
ATOM 2121 N N . THR A 1 263 ? 1.536 -1.471 10.141 1.00 98.56 263 THR A N 1
ATOM 2122 C CA . THR A 1 263 ? 2.371 -0.367 10.628 1.00 98.56 263 THR A CA 1
ATOM 2123 C C . THR A 1 263 ? 3.743 -0.373 9.963 1.00 98.56 263 THR A C 1
ATOM 2125 O O . THR A 1 263 ? 4.189 0.669 9.493 1.00 98.56 263 THR A O 1
ATOM 2128 N N . GLU A 1 264 ? 4.396 -1.533 9.868 1.00 97.94 264 GLU A N 1
ATOM 2129 C CA . GLU A 1 264 ? 5.721 -1.659 9.261 1.00 97.94 264 GLU A CA 1
ATOM 2130 C C . GLU A 1 264 ? 5.725 -1.229 7.787 1.00 97.94 264 GLU A C 1
ATOM 2132 O O . GLU A 1 264 ? 6.578 -0.439 7.383 1.00 97.94 264 GLU A O 1
ATOM 2137 N N . GLU A 1 265 ? 4.765 -1.691 6.979 1.00 97.00 265 GLU A N 1
ATOM 2138 C CA . GLU A 1 265 ? 4.726 -1.328 5.557 1.00 97.00 265 GLU A CA 1
ATOM 2139 C C . GLU A 1 265 ? 4.344 0.142 5.336 1.00 97.00 265 GLU A C 1
ATOM 2141 O O . GLU A 1 265 ? 4.894 0.789 4.441 1.00 97.00 265 GLU A O 1
ATOM 2146 N N . ILE A 1 266 ? 3.473 0.715 6.174 1.00 97.12 266 ILE A N 1
ATOM 2147 C CA . ILE A 1 266 ? 3.165 2.151 6.122 1.00 97.12 266 ILE A CA 1
ATOM 2148 C C . ILE A 1 266 ? 4.376 2.989 6.524 1.00 97.12 266 ILE A C 1
ATOM 2150 O O . ILE A 1 266 ? 4.705 3.959 5.842 1.00 97.12 266 ILE A O 1
ATOM 2154 N N . PHE A 1 267 ? 5.089 2.600 7.576 1.00 96.44 267 PHE A N 1
ATOM 2155 C CA . PHE A 1 267 ? 6.300 3.294 8.002 1.00 96.44 267 PHE A CA 1
ATOM 2156 C C . PHE A 1 267 ? 7.370 3.242 6.916 1.00 96.44 267 PHE A C 1
ATOM 2158 O O . PHE A 1 267 ? 7.894 4.279 6.517 1.00 96.44 267 PHE A O 1
ATOM 2165 N N . LYS A 1 268 ? 7.606 2.060 6.343 1.00 88.62 268 LYS A N 1
ATOM 2166 C CA . LYS A 1 268 ? 8.519 1.868 5.215 1.00 88.62 268 LYS A CA 1
ATOM 2167 C C . LYS A 1 268 ? 8.135 2.718 4.004 1.00 88.62 268 LYS A C 1
ATOM 2169 O O . LYS A 1 268 ? 9.014 3.348 3.419 1.00 88.62 268 LYS A O 1
ATOM 2174 N N . LYS A 1 269 ? 6.845 2.792 3.648 1.00 84.38 269 LYS A N 1
ATOM 2175 C CA . LYS A 1 269 ? 6.352 3.653 2.556 1.00 84.38 269 LYS A CA 1
ATOM 2176 C C . LYS A 1 269 ? 6.747 5.117 2.760 1.00 84.38 269 LYS A C 1
ATOM 2178 O O . LYS A 1 269 ? 7.064 5.796 1.786 1.00 84.38 269 LYS A O 1
ATOM 2183 N N . PHE A 1 270 ? 6.699 5.595 3.999 1.00 84.44 270 PHE A N 1
ATOM 2184 C CA . PHE A 1 270 ? 6.953 6.993 4.341 1.00 84.44 270 PHE A CA 1
ATOM 2185 C C . PHE A 1 270 ? 8.356 7.256 4.905 1.00 84.44 270 PHE A C 1
ATOM 2187 O O . PHE A 1 270 ? 8.636 8.371 5.335 1.00 84.44 270 PHE A O 1
ATOM 2194 N N . GLY A 1 271 ? 9.250 6.262 4.880 1.00 81.25 271 GLY A N 1
ATOM 2195 C CA . GLY A 1 271 ? 10.622 6.398 5.377 1.00 81.25 271 GLY A CA 1
ATOM 2196 C C . GLY A 1 271 ? 10.729 6.578 6.895 1.00 81.25 271 GLY A C 1
ATOM 2197 O O . GLY A 1 271 ? 11.712 7.143 7.367 1.00 81.25 271 GLY A O 1
ATOM 2198 N N . LEU A 1 272 ? 9.731 6.123 7.655 1.00 85.00 272 LEU A N 1
ATOM 2199 C CA . LEU A 1 272 ? 9.731 6.147 9.116 1.00 85.00 272 LEU A CA 1
ATOM 2200 C C . LEU A 1 272 ? 10.380 4.868 9.678 1.00 85.00 272 LEU A C 1
ATOM 2202 O O . LEU A 1 272 ? 10.162 3.782 9.132 1.00 85.00 272 LEU A O 1
ATOM 2206 N N . PRO A 1 273 ? 11.158 4.957 10.771 1.00 89.06 273 PRO A N 1
ATOM 2207 C CA . PRO A 1 273 ? 11.780 3.790 11.386 1.00 89.06 273 PRO A CA 1
ATOM 2208 C C . PRO A 1 273 ? 10.749 2.963 12.161 1.00 89.06 273 PRO A C 1
ATOM 2210 O O . PRO A 1 273 ? 10.031 3.482 13.015 1.00 89.06 273 PRO A O 1
ATOM 2213 N N . PHE A 1 274 ? 10.692 1.661 11.886 1.00 95.19 274 PHE A N 1
ATOM 2214 C CA . PHE A 1 274 ? 9.845 0.717 12.613 1.00 95.19 274 PHE A CA 1
ATOM 2215 C C . PHE A 1 274 ? 10.657 -0.024 13.689 1.00 95.19 274 PHE A C 1
ATOM 2217 O O . PHE A 1 274 ? 11.691 -0.607 13.370 1.00 95.19 274 PHE A O 1
ATOM 2224 N N . SER A 1 275 ? 10.180 -0.037 14.941 1.00 93.62 275 SER A N 1
ATOM 2225 C CA . SER A 1 275 ? 10.741 -0.846 16.038 1.00 93.62 275 SER A CA 1
ATOM 2226 C C . SER A 1 275 ? 9.813 -2.010 16.417 1.00 93.62 275 SER A C 1
ATOM 2228 O O . SER A 1 275 ? 9.915 -3.109 15.871 1.00 93.62 275 SER A O 1
ATOM 2230 N N . ARG A 1 276 ? 8.878 -1.788 17.344 1.00 96.25 276 ARG A N 1
ATOM 2231 C CA . ARG A 1 276 ? 7.887 -2.761 17.817 1.00 96.25 276 ARG A CA 1
ATOM 2232 C C . ARG A 1 276 ? 6.530 -2.090 17.929 1.00 96.25 276 ARG A C 1
ATOM 2234 O O . ARG A 1 276 ? 6.430 -0.947 18.361 1.00 96.25 276 ARG A O 1
ATOM 2241 N N . ILE A 1 277 ? 5.462 -2.822 17.614 1.00 96.56 277 ILE A N 1
ATOM 2242 C CA . ILE A 1 277 ? 4.104 -2.268 17.697 1.00 96.56 277 ILE A CA 1
ATOM 2243 C C . ILE A 1 277 ? 3.756 -1.795 19.120 1.00 96.56 277 ILE A C 1
ATOM 2245 O O . ILE A 1 277 ? 3.139 -0.750 19.273 1.00 96.56 277 ILE A O 1
ATOM 2249 N N . SER A 1 278 ? 4.251 -2.484 20.153 1.00 95.94 278 SER A N 1
ATOM 2250 C CA . SER A 1 278 ? 4.085 -2.105 21.564 1.00 95.94 278 SER A CA 1
ATOM 2251 C C . SER A 1 278 ? 4.727 -0.769 21.943 1.00 95.94 278 SER A C 1
ATOM 2253 O O . SER A 1 278 ? 4.333 -0.166 22.930 1.00 95.94 278 SER A O 1
ATOM 2255 N N . GLU A 1 279 ? 5.714 -0.295 21.183 1.00 96.56 279 GLU A N 1
ATOM 2256 C CA . GLU A 1 279 ? 6.374 0.994 21.425 1.00 96.56 279 GLU A CA 1
ATOM 2257 C C . GLU A 1 279 ? 5.767 2.124 20.590 1.00 96.56 279 GLU A C 1
ATOM 2259 O O . GLU A 1 279 ? 5.937 3.300 20.924 1.00 96.56 279 GLU A O 1
ATOM 2264 N N . LEU A 1 280 ? 5.115 1.773 19.480 1.00 97.69 280 LEU A N 1
ATOM 2265 C CA . LEU A 1 280 ? 4.616 2.711 18.477 1.00 97.69 280 LEU A CA 1
ATOM 2266 C C . LEU A 1 280 ? 3.117 2.986 18.610 1.00 97.69 280 LEU A C 1
ATOM 2268 O O . LEU A 1 280 ? 2.675 4.062 18.208 1.00 97.69 280 LEU A O 1
ATOM 2272 N N . HIS A 1 281 ? 2.336 2.036 19.134 1.00 97.50 281 HIS A N 1
ATOM 2273 C CA . HIS A 1 281 ? 0.886 2.186 19.209 1.00 97.50 281 HIS A CA 1
ATOM 2274 C C . HIS A 1 281 ? 0.487 3.426 20.022 1.00 97.50 281 HIS A C 1
ATOM 2276 O O . HIS A 1 281 ? 1.155 3.826 20.981 1.00 97.50 281 HIS A O 1
ATOM 2282 N N . GLY A 1 282 ? -0.576 4.092 19.580 1.00 96.38 282 GLY A N 1
ATOM 2283 C CA . GLY A 1 282 ? -1.078 5.303 20.213 1.00 96.38 282 GLY A CA 1
ATOM 2284 C C . GLY A 1 282 ? -0.159 6.523 20.082 1.00 96.38 282 GLY A C 1
ATOM 2285 O O . GLY A 1 282 ? -0.504 7.582 20.602 1.00 96.38 282 GLY A O 1
ATOM 2286 N N . LYS A 1 283 ? 1.003 6.436 19.432 1.00 97.19 283 LYS A N 1
ATOM 2287 C CA . LYS A 1 283 ? 1.820 7.613 19.106 1.00 97.19 283 LYS A CA 1
ATOM 2288 C C . LYS A 1 283 ? 1.445 8.133 17.724 1.00 97.19 283 LYS A C 1
ATOM 2290 O O . LYS A 1 283 ? 1.064 7.373 16.840 1.00 97.19 283 LYS A O 1
ATOM 2295 N N . THR A 1 284 ? 1.560 9.439 17.537 1.00 97.19 284 THR A N 1
ATOM 2296 C CA . THR A 1 284 ? 1.234 10.101 16.273 1.00 97.19 284 THR A CA 1
ATOM 2297 C C . THR A 1 284 ? 2.500 10.396 15.496 1.00 97.19 284 THR A C 1
ATOM 2299 O O . THR A 1 284 ? 3.418 11.040 16.006 1.00 97.19 284 THR A O 1
ATOM 2302 N N . PHE A 1 285 ? 2.523 9.974 14.242 1.00 96.81 285 PHE A N 1
ATOM 2303 C CA . PHE A 1 285 ? 3.624 10.213 13.323 1.00 96.81 285 PHE A CA 1
ATOM 2304 C C . PHE A 1 285 ? 3.139 11.061 12.161 1.00 96.81 285 PHE A C 1
ATOM 2306 O O . PHE A 1 285 ? 1.959 11.060 11.814 1.00 96.81 285 PHE A O 1
ATOM 2313 N N . HIS A 1 286 ? 4.061 11.787 11.546 1.00 93.38 286 HIS A N 1
ATOM 2314 C CA . HIS A 1 286 ? 3.755 12.672 10.438 1.00 93.38 286 HIS A CA 1
ATOM 2315 C C . HIS A 1 286 ? 4.602 12.298 9.236 1.00 93.38 286 HIS A C 1
ATOM 2317 O O . HIS A 1 286 ? 5.793 12.028 9.370 1.00 93.38 286 HIS A O 1
ATOM 2323 N N . ALA A 1 287 ? 3.983 12.323 8.063 1.00 83.19 287 ALA A N 1
ATOM 2324 C CA . ALA A 1 287 ? 4.668 12.110 6.802 1.00 83.19 287 ALA A CA 1
ATOM 2325 C C . ALA A 1 287 ? 4.188 13.120 5.764 1.00 83.19 287 ALA A C 1
ATOM 2327 O O . ALA A 1 287 ? 3.049 13.590 5.807 1.00 83.19 287 ALA A O 1
ATOM 2328 N N . ASN A 1 288 ? 5.060 13.433 4.813 1.00 76.19 288 ASN A N 1
ATOM 2329 C CA . ASN A 1 288 ? 4.703 14.236 3.655 1.00 76.19 288 ASN A CA 1
ATOM 2330 C C . ASN A 1 288 ? 4.355 13.311 2.490 1.00 76.19 288 ASN A C 1
ATOM 2332 O O . ASN A 1 288 ? 5.042 12.325 2.229 1.00 76.19 288 ASN A O 1
ATOM 2336 N N . THR A 1 289 ? 3.277 13.643 1.793 1.00 67.25 289 THR A N 1
ATOM 2337 C CA . THR A 1 289 ? 2.907 13.051 0.506 1.00 67.25 289 THR A CA 1
ATOM 2338 C C . THR A 1 289 ? 2.935 14.140 -0.555 1.00 67.25 289 THR A C 1
ATOM 2340 O O . THR A 1 289 ? 2.939 15.325 -0.226 1.00 67.25 289 THR A O 1
ATOM 2343 N N . GLU A 1 290 ? 2.875 13.753 -1.824 1.00 57.47 290 GLU A N 1
ATOM 2344 C CA . GLU A 1 290 ? 2.808 14.692 -2.953 1.00 57.47 290 GLU A CA 1
ATOM 2345 C C . GLU A 1 290 ? 1.569 15.605 -2.912 1.00 57.47 290 GLU A C 1
ATOM 2347 O O . GLU A 1 290 ? 1.550 16.644 -3.561 1.00 57.47 290 GLU A O 1
ATOM 2352 N N . PHE A 1 291 ? 0.531 15.238 -2.150 1.00 66.69 291 PHE A N 1
ATOM 2353 C CA . PHE A 1 291 ? -0.751 15.948 -2.121 1.00 66.69 291 PHE A CA 1
ATOM 2354 C C . PHE A 1 291 ? -1.100 16.597 -0.771 1.00 66.69 291 PHE A C 1
ATOM 2356 O O . PHE A 1 291 ? -2.035 17.397 -0.727 1.00 66.69 291 PHE A O 1
ATOM 2363 N N . ARG A 1 292 ? -0.431 16.232 0.337 1.00 79.25 292 ARG A N 1
ATOM 2364 C CA . ARG A 1 292 ? -0.527 16.872 1.674 1.00 79.25 292 ARG A CA 1
ATOM 2365 C C . ARG A 1 292 ? 0.396 16.225 2.710 1.00 79.25 292 ARG A C 1
ATOM 2367 O O . ARG A 1 292 ? 0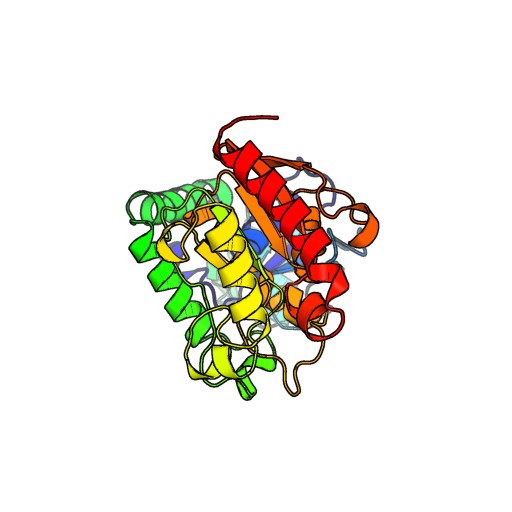.871 15.104 2.530 1.00 79.25 292 ARG A O 1
ATOM 2374 N N . LYS A 1 293 ? 0.523 16.873 3.868 1.00 85.31 293 LYS A N 1
ATOM 2375 C CA . LYS A 1 293 ? 0.948 16.223 5.114 1.00 85.31 293 LYS A CA 1
ATOM 2376 C C . LYS A 1 293 ? -0.141 15.262 5.607 1.00 85.31 293 LYS A C 1
ATOM 2378 O O . LYS A 1 293 ? -1.319 15.622 5.620 1.00 85.31 293 LYS A O 1
ATOM 2383 N N . ILE A 1 294 ? 0.253 14.060 6.010 1.00 92.69 294 ILE A N 1
ATOM 2384 C CA . ILE A 1 294 ? -0.631 13.044 6.590 1.00 92.69 294 ILE A CA 1
ATOM 2385 C C . ILE A 1 294 ? -0.203 12.708 8.019 1.00 92.69 294 ILE A C 1
ATOM 2387 O O . ILE A 1 294 ? 0.973 12.830 8.374 1.00 92.69 294 ILE A O 1
ATOM 2391 N N . ILE A 1 295 ? -1.169 12.262 8.817 1.00 97.62 295 ILE A N 1
ATOM 2392 C CA . ILE A 1 295 ? -0.966 11.763 10.177 1.00 97.62 295 ILE A CA 1
ATOM 2393 C C . ILE A 1 295 ? -1.091 10.242 10.149 1.00 97.62 295 ILE A C 1
ATOM 2395 O O . ILE A 1 295 ? -2.016 9.706 9.541 1.00 97.62 295 ILE A O 1
ATOM 2399 N N . ILE A 1 296 ? -0.166 9.547 10.799 1.00 98.44 296 ILE A N 1
ATOM 2400 C CA . ILE A 1 296 ? -0.156 8.092 10.922 1.00 98.44 296 ILE A CA 1
ATOM 2401 C C . ILE A 1 296 ? -0.285 7.752 12.405 1.00 98.44 296 ILE A C 1
ATOM 2403 O O . ILE A 1 296 ? 0.524 8.199 13.219 1.00 98.44 296 ILE A O 1
ATOM 2407 N N . LEU A 1 297 ? -1.299 6.962 12.743 1.00 98.50 297 LEU A N 1
ATOM 2408 C CA . LEU A 1 297 ? -1.576 6.486 14.093 1.00 98.50 297 LEU A CA 1
ATOM 2409 C C . LEU A 1 297 ? -1.519 4.953 14.102 1.00 98.50 297 LEU A C 1
ATOM 2411 O O . LEU A 1 297 ? -2.476 4.302 13.685 1.00 98.50 297 LEU A O 1
ATOM 2415 N N . PRO A 1 298 ? -0.413 4.346 14.547 1.00 98.56 298 PRO A N 1
ATOM 2416 C CA . PRO A 1 298 ? -0.367 2.912 14.773 1.00 98.56 298 PRO A CA 1
ATOM 2417 C C . PRO A 1 298 ? -1.280 2.517 15.932 1.00 98.56 298 PRO A C 1
ATOM 2419 O O . PRO A 1 298 ? -1.339 3.204 16.952 1.00 98.56 298 PRO A O 1
ATOM 2422 N N . SER A 1 299 ? -1.943 1.375 15.803 1.00 98.31 299 SER A N 1
ATOM 2423 C CA . SER A 1 299 ? -2.666 0.719 16.890 1.00 98.31 299 SER A CA 1
ATOM 2424 C C . SER A 1 299 ? -2.443 -0.790 16.831 1.00 98.31 299 SER A C 1
ATOM 2426 O O . SER A 1 299 ? -1.988 -1.332 15.818 1.00 98.31 299 SER A O 1
ATOM 2428 N N . PHE A 1 300 ? -2.739 -1.502 17.915 1.00 97.75 300 PHE A N 1
ATOM 2429 C CA . PHE A 1 300 ? -2.768 -2.960 17.866 1.00 97.75 300 PHE A CA 1
ATOM 2430 C C . PHE A 1 300 ? -3.871 -3.459 16.922 1.00 97.75 300 PHE A C 1
ATOM 2432 O O . PHE A 1 300 ? -4.843 -2.766 16.632 1.00 97.75 300 PHE A O 1
ATOM 2439 N N . HIS A 1 301 ? -3.723 -4.688 16.426 1.00 96.19 301 HIS A N 1
ATOM 2440 C CA . HIS A 1 301 ? -4.780 -5.297 15.626 1.00 96.19 301 HIS A CA 1
ATOM 2441 C C . HIS A 1 301 ? -5.967 -5.679 16.531 1.00 96.19 301 HIS A C 1
ATOM 2443 O O . HIS A 1 301 ? -5.720 -6.326 17.546 1.00 96.19 301 HIS A O 1
ATOM 2449 N N . PRO A 1 302 ? -7.235 -5.385 16.180 1.00 94.44 302 PRO A N 1
ATOM 2450 C CA . PRO A 1 302 ? -8.403 -5.684 17.020 1.00 94.44 302 PRO A CA 1
ATOM 2451 C C . PRO A 1 302 ? -8.488 -7.140 17.498 1.00 94.44 302 PRO A C 1
ATOM 2453 O O . PRO A 1 302 ? -8.908 -7.403 18.621 1.00 94.44 302 PRO A O 1
ATOM 2456 N N . ALA A 1 303 ? -7.990 -8.082 16.689 1.00 92.75 303 ALA A N 1
ATOM 2457 C CA . ALA A 1 303 ? -7.917 -9.503 17.037 1.00 92.75 303 ALA A CA 1
ATOM 2458 C C . ALA A 1 303 ? -7.189 -9.794 18.365 1.00 92.75 303 ALA A C 1
ATOM 2460 O O . ALA A 1 303 ? -7.491 -10.797 19.005 1.00 92.75 303 ALA A O 1
ATOM 2461 N N . VAL A 1 304 ? -6.259 -8.941 18.823 1.00 92.62 304 VAL A N 1
ATOM 2462 C CA . VAL A 1 304 ? -5.570 -9.164 20.110 1.00 92.62 304 VAL A CA 1
ATOM 2463 C C . VAL A 1 304 ? -6.541 -9.144 21.293 1.00 92.62 304 VAL A C 1
ATOM 2465 O O . VAL A 1 304 ? -6.332 -9.872 22.263 1.00 92.62 304 VAL A O 1
ATOM 2468 N N . ALA A 1 305 ? -7.618 -8.360 21.197 1.00 92.50 305 ALA A N 1
ATOM 2469 C CA . ALA A 1 305 ? -8.633 -8.247 22.236 1.00 92.50 305 ALA A CA 1
ATOM 2470 C C . ALA A 1 305 ? -9.653 -9.400 22.209 1.00 92.50 305 ALA A C 1
ATOM 2472 O O . ALA A 1 305 ? -10.341 -9.608 23.203 1.00 92.50 305 ALA A O 1
ATOM 2473 N N . CYS A 1 306 ? -9.695 -10.206 21.137 1.00 88.06 306 CYS A N 1
ATOM 2474 C CA . CYS A 1 306 ? -10.469 -11.454 21.112 1.00 88.06 306 CYS A CA 1
ATOM 2475 C C . CYS A 1 306 ? -9.888 -12.510 22.067 1.00 88.06 306 CYS A C 1
ATOM 2477 O O . CYS A 1 306 ? -10.627 -13.334 22.593 1.00 88.06 306 CYS A O 1
ATOM 2479 N N . TYR A 1 307 ? -8.571 -12.479 22.295 1.00 83.75 307 TYR A N 1
ATOM 2480 C CA . TYR A 1 307 ? -7.865 -13.440 23.153 1.00 83.75 307 TYR A CA 1
ATOM 2481 C C . TYR A 1 307 ? -7.460 -12.843 24.505 1.00 83.75 307 TYR A C 1
ATOM 2483 O O . TYR A 1 307 ? -7.304 -13.565 25.485 1.00 83.75 307 TYR A O 1
ATOM 2491 N N . HIS A 1 308 ? -7.294 -11.520 24.572 1.00 87.62 308 HIS A N 1
ATOM 2492 C CA . HIS A 1 308 ? -6.871 -10.805 25.772 1.00 87.62 308 HIS A CA 1
ATOM 2493 C C . HIS A 1 308 ? -7.800 -9.620 26.019 1.00 87.62 308 HIS A C 1
ATOM 2495 O O . HIS A 1 308 ? -7.524 -8.507 25.575 1.00 87.62 308 HIS A O 1
ATOM 2501 N N . SER A 1 309 ? -8.886 -9.843 26.761 1.00 83.06 309 SER A N 1
ATOM 2502 C CA . SER A 1 309 ? -9.925 -8.831 27.008 1.00 83.06 309 SER A CA 1
ATOM 2503 C C . SER A 1 309 ? -9.372 -7.494 27.516 1.00 83.06 309 SER A C 1
ATOM 2505 O O . SER A 1 309 ? -9.819 -6.447 27.068 1.00 83.06 309 SER A O 1
ATOM 2507 N N . ARG A 1 310 ? -8.327 -7.509 28.357 1.00 87.38 310 ARG A N 1
ATOM 2508 C CA . ARG A 1 310 ? -7.648 -6.299 28.871 1.00 87.38 310 ARG A CA 1
ATOM 2509 C C . ARG A 1 310 ? -7.056 -5.391 27.786 1.00 87.38 310 ARG A C 1
ATOM 2511 O O . ARG A 1 310 ? -6.891 -4.200 28.017 1.00 87.38 310 ARG A O 1
ATOM 2518 N N . MET A 1 311 ? -6.756 -5.923 26.600 1.00 92.75 311 MET A N 1
ATOM 2519 C CA . MET A 1 311 ? -6.252 -5.121 25.480 1.00 92.75 311 MET A CA 1
ATOM 2520 C C . MET A 1 311 ? -7.314 -4.189 24.897 1.00 92.75 311 MET A C 1
ATOM 2522 O O . MET A 1 311 ? -6.963 -3.257 24.170 1.00 92.75 311 MET A O 1
ATOM 2526 N N . ILE A 1 312 ? -8.599 -4.413 25.204 1.00 94.38 312 ILE A N 1
ATOM 2527 C CA . ILE A 1 312 ? -9.670 -3.559 24.697 1.00 94.38 312 ILE A CA 1
ATOM 2528 C C . ILE A 1 312 ? -9.482 -2.114 25.156 1.00 94.38 312 ILE A C 1
ATOM 2530 O O . ILE A 1 312 ? -9.611 -1.206 24.345 1.00 94.38 312 ILE A O 1
ATOM 2534 N N . ASP A 1 313 ? -9.081 -1.885 26.407 1.00 95.25 313 ASP A N 1
ATOM 2535 C CA . ASP A 1 313 ? -8.909 -0.534 26.948 1.00 95.25 313 ASP A CA 1
ATOM 2536 C C . ASP A 1 313 ? -7.727 0.190 26.301 1.00 95.25 313 ASP A C 1
ATOM 2538 O O . ASP A 1 313 ? -7.790 1.392 26.038 1.00 95.25 313 ASP A O 1
ATOM 2542 N N . THR A 1 314 ? -6.671 -0.550 25.953 1.00 96.19 314 THR A N 1
ATOM 2543 C CA . THR A 1 314 ? -5.552 -0.020 25.169 1.00 96.19 314 THR A CA 1
ATOM 2544 C C . THR A 1 314 ? -6.012 0.432 23.783 1.00 96.19 314 THR A C 1
ATOM 2546 O O . THR A 1 314 ? -5.723 1.558 23.378 1.00 96.19 314 THR A O 1
ATOM 2549 N N . LEU A 1 315 ? -6.785 -0.402 23.081 1.00 96.81 315 LEU A N 1
ATOM 2550 C CA . LEU A 1 315 ? -7.350 -0.061 21.771 1.00 96.81 315 LEU A CA 1
ATOM 2551 C C . LEU A 1 315 ? -8.292 1.147 21.861 1.00 96.81 315 LEU A C 1
ATOM 2553 O O . LEU A 1 315 ? -8.198 2.068 21.051 1.00 96.81 315 LEU A O 1
ATOM 2557 N N . LYS A 1 316 ? -9.155 1.193 22.881 1.00 97.00 316 LYS A N 1
ATOM 2558 C CA . LYS A 1 316 ? -10.028 2.343 23.153 1.00 97.00 316 LYS A CA 1
ATOM 2559 C C . LYS A 1 316 ? -9.225 3.625 23.373 1.00 97.00 316 LYS A C 1
ATOM 2561 O O . LYS A 1 316 ? -9.629 4.688 22.904 1.00 97.00 316 LYS A O 1
ATOM 2566 N N . GLY A 1 317 ? -8.087 3.536 24.063 1.00 97.31 317 GLY A N 1
ATOM 2567 C CA . GLY A 1 317 ? -7.156 4.648 24.250 1.00 97.31 317 GLY A CA 1
ATOM 2568 C C . GLY A 1 317 ? -6.582 5.168 22.930 1.00 97.31 317 GLY A C 1
ATOM 2569 O O . GLY A 1 317 ? -6.569 6.380 22.701 1.00 97.31 317 GLY A O 1
ATOM 2570 N N . ASP A 1 318 ? -6.170 4.269 22.035 1.00 97.25 318 ASP A N 1
ATOM 2571 C CA . ASP A 1 318 ? -5.673 4.627 20.703 1.00 97.25 318 ASP A CA 1
ATOM 2572 C C . ASP A 1 318 ? -6.774 5.281 19.849 1.00 97.25 318 ASP A C 1
ATOM 2574 O O . ASP A 1 318 ? -6.558 6.331 19.244 1.00 97.25 318 ASP A O 1
ATOM 2578 N N . PHE A 1 319 ? -7.991 4.733 19.855 1.00 97.50 319 PHE A N 1
ATOM 2579 C CA . PHE A 1 319 ? -9.125 5.306 19.124 1.00 97.50 319 PHE A CA 1
ATOM 2580 C C . PHE A 1 319 ? -9.572 6.652 19.716 1.00 97.50 319 PHE A C 1
ATOM 2582 O O . PHE A 1 319 ? -9.881 7.588 18.980 1.00 97.50 319 PHE A O 1
ATOM 2589 N N . LYS A 1 320 ? -9.494 6.848 21.036 1.00 97.12 320 LYS A N 1
ATOM 2590 C CA . LYS A 1 320 ? -9.715 8.175 21.631 1.00 97.12 320 LYS A CA 1
ATOM 2591 C C . LYS A 1 320 ? -8.726 9.214 21.087 1.00 97.12 320 LYS A C 1
ATOM 2593 O O . LYS A 1 320 ? -9.118 10.358 20.867 1.00 97.12 320 LYS A O 1
ATOM 2598 N N . LYS A 1 321 ? -7.472 8.830 20.815 1.00 96.81 321 LYS A N 1
ATOM 2599 C CA . LYS A 1 321 ? -6.513 9.711 20.123 1.00 96.81 321 LYS A CA 1
ATOM 2600 C C . LYS A 1 321 ? -6.929 9.967 18.679 1.00 96.81 321 LYS A C 1
ATOM 2602 O O . LYS A 1 321 ? -6.870 11.113 18.253 1.00 96.81 321 LYS A O 1
ATOM 2607 N N . LEU A 1 322 ? -7.424 8.958 17.957 1.00 96.75 322 LEU A N 1
ATOM 2608 C CA . LEU A 1 322 ? -8.019 9.163 16.630 1.00 96.75 322 LEU A CA 1
ATOM 2609 C C . LEU A 1 322 ? -9.129 10.230 16.668 1.00 96.75 322 LEU A C 1
ATOM 2611 O O . LEU A 1 322 ? -9.105 11.138 15.844 1.00 96.75 322 LEU A O 1
ATOM 2615 N N . LYS A 1 323 ? -10.038 10.188 17.653 1.00 96.56 323 LYS A N 1
ATOM 2616 C CA . LYS A 1 323 ? -11.091 11.209 17.825 1.00 96.56 323 LYS A CA 1
ATOM 2617 C C . LYS A 1 323 ? -10.521 12.622 17.980 1.00 96.56 323 LYS A C 1
ATOM 2619 O O . LYS A 1 323 ? -10.969 13.538 17.299 1.00 96.56 323 LYS A O 1
ATOM 2624 N N . ARG A 1 324 ? -9.502 12.788 18.829 1.00 96.12 324 ARG A N 1
ATOM 2625 C CA . ARG A 1 324 ? -8.811 14.076 19.020 1.00 96.12 324 ARG A CA 1
ATOM 2626 C C . ARG A 1 324 ? -8.210 14.594 17.710 1.00 96.12 324 ARG A C 1
ATOM 2628 O O . ARG A 1 324 ? -8.427 15.744 17.347 1.00 96.12 324 ARG A O 1
ATOM 2635 N N . LEU A 1 325 ? -7.555 13.719 16.945 1.00 94.88 325 LEU A N 1
ATOM 2636 C CA . LEU A 1 325 ? -6.980 14.072 15.643 1.00 94.88 325 LEU A CA 1
ATOM 2637 C C . LEU A 1 325 ? -8.039 14.495 14.618 1.00 94.88 325 LEU A C 1
ATOM 2639 O O . LEU A 1 325 ? -7.795 15.409 13.833 1.00 94.88 325 LEU A O 1
ATOM 2643 N N . ILE A 1 326 ? -9.210 13.852 14.621 1.00 93.62 326 ILE A N 1
ATOM 2644 C CA . ILE A 1 326 ? -10.342 14.228 13.758 1.00 93.62 326 ILE A CA 1
ATOM 2645 C C . ILE A 1 326 ? -10.834 15.638 14.099 1.00 93.62 326 ILE A C 1
ATOM 2647 O O . ILE A 1 326 ? -11.108 16.419 13.189 1.00 93.62 326 ILE A O 1
ATOM 2651 N N . ASN A 1 327 ? -10.864 15.981 15.389 1.00 91.69 327 ASN A N 1
ATOM 2652 C CA . ASN A 1 327 ? -11.234 17.307 15.884 1.00 91.69 327 ASN A CA 1
ATOM 2653 C C . ASN A 1 327 ? -10.135 18.373 15.694 1.00 91.69 327 ASN A C 1
ATOM 2655 O O . ASN A 1 327 ? -10.370 19.544 15.978 1.00 91.69 327 ASN A O 1
ATOM 2659 N N . GLY A 1 328 ? -8.940 17.996 15.224 1.00 87.31 328 GLY A N 1
ATOM 2660 C CA . GLY A 1 328 ? -7.801 18.911 15.088 1.00 87.31 328 GLY A CA 1
ATOM 2661 C C . GLY A 1 328 ? -7.077 19.220 16.403 1.00 87.31 328 GLY A C 1
ATOM 2662 O O . GLY A 1 328 ? -6.324 20.189 16.470 1.00 87.31 328 GLY A O 1
ATOM 2663 N N . GLU A 1 329 ? -7.284 18.405 17.436 1.00 78.94 329 GLU A N 1
ATOM 2664 C CA . GLU A 1 329 ? -6.592 18.497 18.720 1.00 78.94 329 GLU A CA 1
ATOM 2665 C C . GLU A 1 329 ? -5.289 17.680 18.654 1.00 78.94 329 GLU A C 1
ATOM 2667 O O . GLU A 1 329 ? -5.331 16.454 18.502 1.00 78.94 329 GLU A O 1
ATOM 2672 N N . TYR A 1 330 ? -4.140 18.355 18.768 1.00 65.38 330 TYR A N 1
ATOM 2673 C CA . TYR A 1 330 ? -2.809 17.733 18.721 1.00 65.38 330 TYR A CA 1
ATOM 2674 C C . TYR A 1 330 ? -2.259 17.414 20.114 1.00 65.38 330 TYR A C 1
ATOM 2676 O O . TYR A 1 330 ? -2.533 18.181 21.067 1.00 65.38 330 TYR A O 1
#